Protein AF-A0A7S2W3D8-F1 (afdb_monomer)

pLDDT: mean 83.43, std 18.43, range [35.91, 98.69]

Nearest PDB structures (foldseek):
  2vid-assembly3_B  TM=6.920E-01  e=2.324E-07  Staphylococcus aureus
  4k1s-assembly2_B  TM=7.031E-01  e=2.600E-07  Staphylococcus aureus subsp. aureus NCTC 8325
  3ufa-assembly1_A  TM=6.648E-01  e=1.250E-05  Staphylococcus aureus subsp. aureus NCTC 8325
  2w7s-assembly1_A  TM=6.614E-01  e=1.250E-05  Staphylococcus aureus
  2w7u-assembly1_A  TM=6.424E-01  e=1.564E-05  Staphylococcus aureus

Secondary structure (DSSP, 8-state):
-EE-STTEEEE-GGGS-----TT-----SS------TT-EEEEE-TTS-EEEEEEEEEEE-TTSS-EEEEEEEEEEE--TT---------TT-------PPP--PBPSSPPPTT-EEEEEE------TT-SS----SSSS---EEEEEEEEEE--HHHHHHHHHHHTTSSPPPHHHHHHHHHHHHHGGG--TTT-SSEEE-----TT-TTEEEE-TTS-EEEEEEEE-TTT--EEEEEHHHHHHHHHTS--

Structure (mmCIF, N/CA/C/O backbone):
data_AF-A0A7S2W3D8-F1
#
_entry.id   AF-A0A7S2W3D8-F1
#
loop_
_atom_site.group_PDB
_atom_site.id
_atom_site.type_symbol
_atom_site.label_atom_id
_atom_site.label_alt_id
_atom_site.label_comp_id
_atom_site.label_asym_id
_atom_site.label_entity_id
_atom_site.label_seq_id
_atom_site.pdbx_PDB_ins_code
_atom_site.Cartn_x
_atom_site.Cartn_y
_atom_site.Cartn_z
_atom_site.occupancy
_atom_site.B_iso_or_equiv
_atom_site.auth_seq_id
_atom_site.auth_comp_id
_atom_site.auth_asym_id
_atom_site.auth_atom_id
_atom_site.pdbx_PDB_model_num
ATOM 1 N N . GLY A 1 1 ? -6.853 2.193 5.032 1.00 94.88 1 GLY A N 1
ATOM 2 C CA . GLY A 1 1 ? -6.098 1.564 6.129 1.00 94.88 1 GLY A CA 1
ATOM 3 C C . GLY A 1 1 ? -6.624 0.176 6.447 1.00 94.88 1 GLY A C 1
ATOM 4 O O . GLY A 1 1 ? -7.745 -0.141 6.061 1.00 94.88 1 GLY A O 1
ATOM 5 N N . VAL A 1 2 ? -5.844 -0.634 7.170 1.00 97.62 2 VAL A N 1
ATOM 6 C CA . VAL A 1 2 ? -6.217 -1.977 7.660 1.00 97.62 2 VAL A CA 1
ATOM 7 C C . VAL A 1 2 ? -5.766 -2.179 9.108 1.00 97.62 2 VAL A C 1
ATOM 9 O O . VAL A 1 2 ? -4.619 -1.906 9.442 1.00 97.62 2 VAL A O 1
ATOM 12 N N . HIS A 1 3 ? -6.656 -2.661 9.978 1.00 97.88 3 HIS A N 1
ATOM 13 C CA . HIS A 1 3 ? -6.315 -3.014 11.361 1.00 97.88 3 HIS A CA 1
ATOM 14 C C . HIS A 1 3 ? -5.588 -4.363 11.393 1.00 97.88 3 HIS A C 1
ATOM 16 O O . HIS A 1 3 ? -6.119 -5.352 10.894 1.00 97.88 3 HIS A O 1
ATOM 22 N N . VAL A 1 4 ? -4.396 -4.413 11.991 1.00 97.56 4 VAL A N 1
ATOM 23 C CA . VAL A 1 4 ? -3.531 -5.608 12.053 1.00 97.56 4 VAL A CA 1
ATOM 24 C C . VAL A 1 4 ? -3.319 -6.142 13.474 1.00 97.56 4 VAL A C 1
ATOM 26 O O . VAL A 1 4 ? -2.367 -6.866 13.750 1.00 97.56 4 VAL A O 1
ATOM 29 N N . GLY A 1 5 ? -4.234 -5.797 14.381 1.00 95.19 5 GLY A N 1
ATOM 30 C CA . GLY A 1 5 ? -4.219 -6.234 15.775 1.00 95.19 5 GLY A CA 1
ATOM 31 C C . GLY A 1 5 ? -3.535 -5.231 16.698 1.00 95.19 5 GLY A C 1
ATOM 32 O O . GLY A 1 5 ? -2.895 -4.281 16.252 1.00 95.19 5 GLY A O 1
ATOM 33 N N . ASN A 1 6 ? -3.717 -5.415 18.008 1.00 94.19 6 ASN A N 1
ATOM 34 C CA . ASN A 1 6 ? -3.188 -4.533 19.057 1.00 94.19 6 ASN A CA 1
ATOM 35 C C . ASN A 1 6 ? -3.547 -3.044 18.868 1.00 94.19 6 ASN A C 1
ATOM 37 O O . ASN A 1 6 ? -2.816 -2.167 19.326 1.00 94.19 6 ASN A O 1
ATOM 41 N N . GLY A 1 7 ? -4.649 -2.742 18.173 1.00 95.19 7 GLY A N 1
ATOM 42 C CA . GLY A 1 7 ? -5.040 -1.375 17.829 1.00 95.19 7 GLY A CA 1
ATOM 43 C C . GLY A 1 7 ? -4.167 -0.721 16.752 1.00 95.19 7 GLY A C 1
ATOM 44 O O . GLY A 1 7 ? -4.278 0.480 16.550 1.00 95.19 7 GLY A O 1
ATOM 45 N N . ASN A 1 8 ? -3.298 -1.460 16.062 1.00 97.56 8 ASN A N 1
ATOM 46 C CA . ASN A 1 8 ? -2.414 -0.914 15.032 1.00 97.56 8 ASN A CA 1
ATOM 47 C C . ASN A 1 8 ? -3.103 -0.949 13.665 1.00 97.56 8 ASN A C 1
ATOM 49 O O . ASN A 1 8 ? -3.571 -1.997 13.218 1.00 97.56 8 ASN A O 1
ATOM 53 N N . ILE A 1 9 ? -3.157 0.190 12.984 1.00 98.25 9 ILE A N 1
ATOM 54 C CA . ILE A 1 9 ? -3.781 0.355 11.674 1.00 98.25 9 ILE A CA 1
ATOM 55 C C . ILE A 1 9 ? -2.705 0.762 10.672 1.00 98.25 9 ILE A C 1
ATOM 57 O O . ILE A 1 9 ? -2.122 1.835 10.782 1.00 98.25 9 ILE A O 1
ATOM 61 N N . LEU A 1 10 ? -2.467 -0.082 9.676 1.00 98.31 10 LEU A N 1
ATOM 62 C CA . LEU A 1 10 ? -1.587 0.231 8.557 1.00 98.31 10 LEU A CA 1
ATOM 63 C C . LEU A 1 10 ? -2.291 1.139 7.554 1.00 98.31 10 LEU A C 1
ATOM 65 O O . LEU A 1 10 ? -3.471 0.945 7.249 1.00 98.31 10 LEU A O 1
ATOM 69 N N . THR A 1 11 ? -1.557 2.093 7.000 1.00 97.75 11 THR A N 1
ATOM 70 C CA . THR A 1 11 ? -2.003 2.955 5.904 1.00 97.75 11 THR A CA 1
ATOM 71 C C . THR A 1 11 ? -0.795 3.466 5.113 1.00 97.75 11 THR A C 1
ATOM 73 O O . THR A 1 11 ? 0.346 3.202 5.487 1.00 97.75 11 THR A O 1
ATOM 76 N N . CYS A 1 12 ? -1.030 4.182 4.015 1.00 96.19 12 CYS A N 1
ATOM 77 C CA . CYS A 1 12 ? 0.035 4.920 3.343 1.00 96.19 12 CYS A CA 1
ATOM 78 C C . CYS A 1 12 ? 0.412 6.159 4.148 1.00 96.19 12 CYS A C 1
ATOM 80 O O . CYS A 1 12 ? -0.462 6.804 4.735 1.00 96.19 12 CYS A O 1
ATOM 82 N N . ALA A 1 13 ? 1.696 6.503 4.150 1.00 94.81 13 ALA A N 1
ATOM 83 C CA . ALA A 1 13 ? 2.202 7.660 4.868 1.00 94.81 13 ALA A CA 1
ATOM 84 C C . ALA A 1 13 ? 1.510 8.931 4.356 1.00 94.81 13 ALA A C 1
ATOM 86 O O . ALA A 1 13 ? 0.927 9.660 5.160 1.00 94.81 13 ALA A O 1
ATOM 87 N N . HIS A 1 14 ? 1.412 9.118 3.037 1.00 91.12 14 HIS A N 1
ATOM 88 C CA . HIS A 1 14 ? 0.741 10.268 2.417 1.00 91.12 14 HIS A CA 1
ATOM 89 C C . HIS A 1 14 ? -0.755 10.407 2.761 1.00 91.12 14 HIS A C 1
ATOM 91 O O . HIS A 1 14 ? -1.314 11.490 2.625 1.00 91.12 14 HIS A O 1
ATOM 97 N N . VAL A 1 15 ? -1.421 9.350 3.243 1.00 91.25 15 VAL A N 1
ATOM 98 C CA . VAL A 1 15 ? -2.820 9.421 3.721 1.00 91.25 15 VAL A CA 1
ATOM 99 C C . VAL A 1 15 ? -2.908 10.046 5.114 1.00 91.25 15 VAL A C 1
ATOM 101 O O . VAL A 1 15 ? -3.916 10.650 5.472 1.00 91.25 15 VAL A O 1
ATOM 104 N N . VAL A 1 16 ? -1.841 9.938 5.908 1.00 91.62 16 VAL A N 1
ATOM 105 C CA . VAL A 1 16 ? -1.709 10.637 7.196 1.00 91.62 16 VAL A CA 1
ATOM 106 C C . VAL A 1 16 ? -1.506 12.141 6.978 1.00 91.62 16 VAL A C 1
ATOM 108 O O . VAL A 1 16 ? -1.591 12.927 7.922 1.00 91.62 16 VAL A O 1
ATOM 111 N N . ASP A 1 17 ? -1.256 12.565 5.737 1.00 79.56 17 ASP A N 1
ATOM 112 C CA . ASP A 1 17 ? -1.118 13.974 5.427 1.00 79.56 17 ASP A CA 1
ATOM 113 C C . ASP A 1 17 ? -2.446 14.733 5.552 1.00 79.56 17 ASP A C 1
ATOM 115 O O . ASP A 1 17 ? -3.527 14.250 5.213 1.00 79.56 17 ASP A O 1
ATOM 119 N N . SER A 1 18 ? -2.360 15.956 6.046 1.00 57.25 18 SER A N 1
ATOM 120 C CA . SER A 1 18 ? -3.420 16.954 5.984 1.00 57.25 18 SER A CA 1
ATO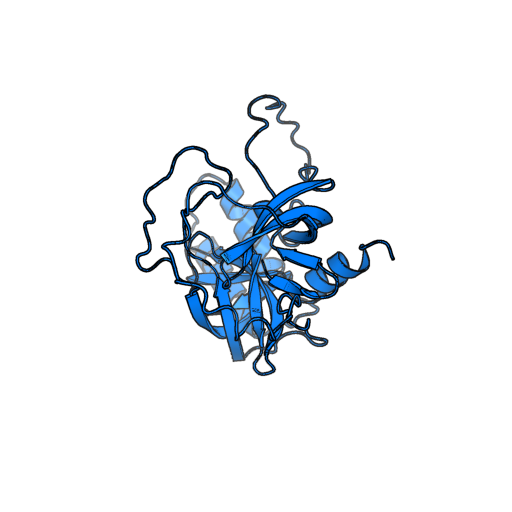M 121 C C . SER A 1 18 ? -2.723 18.192 5.481 1.00 57.25 18 SER A C 1
ATOM 123 O O . SER A 1 18 ? -1.831 18.684 6.162 1.00 57.25 18 SER A O 1
ATOM 125 N N . ARG A 1 19 ? -3.099 18.663 4.295 1.00 52.12 19 ARG A N 1
ATOM 126 C CA . ARG A 1 19 ? -2.616 19.908 3.688 1.00 52.12 19 ARG A CA 1
ATOM 127 C C . ARG A 1 19 ? -3.077 21.115 4.519 1.00 52.12 19 ARG A C 1
ATOM 129 O O . ARG A 1 19 ? -3.961 21.859 4.125 1.00 52.12 19 ARG A O 1
ATOM 136 N N . GLN A 1 20 ? -2.518 21.226 5.712 1.00 44.16 20 GLN A N 1
ATOM 137 C CA . GLN A 1 20 ? -2.466 22.389 6.572 1.00 44.16 20 GLN A CA 1
ATOM 138 C C . GLN A 1 20 ? -1.010 22.475 7.005 1.00 44.16 20 GLN A C 1
ATOM 140 O O . GLN A 1 20 ? -0.634 21.927 8.030 1.00 44.16 20 GLN A O 1
ATOM 145 N N . ASP A 1 21 ? -0.215 23.036 6.101 1.00 43.47 21 ASP A N 1
ATOM 146 C CA . ASP A 1 21 ? 0.746 24.096 6.385 1.00 43.47 21 ASP A CA 1
ATOM 147 C C . ASP A 1 21 ? 0.827 24.933 5.094 1.00 43.47 21 ASP A C 1
ATOM 149 O O . ASP A 1 21 ? 1.885 25.102 4.501 1.00 43.47 21 ASP A O 1
ATOM 153 N N . ASP A 1 22 ? -0.304 25.516 4.661 1.00 46.59 22 ASP A N 1
ATOM 154 C CA . ASP A 1 22 ? -0.314 26.655 3.712 1.00 46.59 22 ASP A CA 1
ATOM 155 C C . ASP A 1 22 ? 0.393 27.906 4.319 1.00 46.59 22 ASP A C 1
ATOM 157 O O . ASP A 1 22 ? 0.209 29.030 3.856 1.00 46.59 22 ASP A O 1
ATOM 161 N N . ALA A 1 23 ? 1.166 27.733 5.399 1.00 44.66 23 ALA A N 1
ATOM 162 C CA . ALA A 1 23 ? 1.871 28.766 6.144 1.00 44.66 23 ALA A CA 1
ATOM 163 C C . ALA A 1 23 ? 3.403 28.625 6.100 1.00 44.66 23 ALA A C 1
ATOM 165 O O . ALA A 1 23 ? 4.066 29.619 6.370 1.00 44.66 23 ALA A O 1
ATOM 166 N N . ASP A 1 24 ? 3.960 27.479 5.686 1.00 42.97 24 ASP A N 1
ATOM 167 C CA . ASP A 1 24 ? 5.416 27.269 5.628 1.00 42.97 24 ASP A CA 1
ATOM 168 C C . ASP A 1 24 ? 5.866 26.853 4.213 1.00 42.97 24 ASP A C 1
ATOM 170 O O . ASP A 1 24 ? 6.621 25.900 4.021 1.00 42.97 24 ASP A O 1
ATOM 174 N N . GLU A 1 25 ? 5.428 27.596 3.186 1.00 45.09 25 GLU A N 1
ATOM 175 C CA . GLU A 1 25 ? 6.008 27.538 1.831 1.00 45.09 25 GLU A CA 1
ATOM 176 C C . GLU A 1 25 ? 7.439 28.129 1.773 1.00 45.09 25 GLU A C 1
ATOM 178 O O . GLU A 1 25 ? 7.803 28.821 0.819 1.00 45.09 25 GLU A O 1
ATOM 183 N N . GLU A 1 26 ? 8.301 27.836 2.748 1.00 46.28 26 GLU A N 1
ATOM 184 C CA . GLU A 1 26 ? 9.744 27.915 2.522 1.00 46.28 26 GLU A CA 1
ATOM 185 C C . GLU A 1 26 ? 10.174 26.613 1.844 1.00 46.28 26 GLU A C 1
ATOM 187 O O . GLU A 1 26 ? 10.522 25.610 2.464 1.00 46.28 26 GLU A O 1
ATOM 192 N N . LYS A 1 27 ? 10.069 26.630 0.510 1.00 45.78 27 LYS A N 1
ATOM 193 C CA . LYS A 1 27 ? 10.619 25.613 -0.387 1.00 45.78 27 LYS A CA 1
ATOM 194 C C . LYS A 1 27 ? 12.142 25.609 -0.274 1.00 45.78 27 LYS A C 1
ATOM 196 O O . LYS A 1 27 ? 12.824 26.183 -1.119 1.00 45.78 27 LYS A O 1
ATOM 201 N N . ASP A 1 28 ? 12.668 24.950 0.748 1.00 43.00 28 ASP A N 1
ATOM 202 C CA . ASP A 1 28 ? 14.038 24.463 0.701 1.00 43.00 28 ASP A CA 1
ATOM 203 C C . ASP A 1 28 ? 14.070 23.251 -0.239 1.00 43.00 28 ASP A C 1
ATOM 205 O O . ASP A 1 28 ? 13.329 22.281 -0.062 1.00 43.00 28 ASP A O 1
ATOM 209 N N . GLU A 1 29 ? 14.909 23.323 -1.275 1.00 46.56 29 GLU A N 1
ATOM 210 C CA . GLU A 1 29 ? 15.146 22.279 -2.284 1.00 46.56 29 GLU A CA 1
ATOM 211 C C . GLU A 1 29 ? 15.923 21.084 -1.689 1.00 46.56 29 GLU A C 1
ATOM 213 O O . GLU A 1 29 ? 16.965 20.663 -2.190 1.00 46.56 29 GLU A O 1
ATOM 218 N N . GLY A 1 30 ? 15.424 20.550 -0.574 1.00 50.47 30 GLY A N 1
ATOM 219 C CA . GLY A 1 30 ? 15.941 19.390 0.134 1.00 50.47 30 GLY A CA 1
ATOM 220 C C . GLY A 1 30 ? 14.936 18.241 0.167 1.00 50.47 30 GLY A C 1
ATOM 221 O O . GLY A 1 30 ? 13.743 18.401 -0.078 1.00 50.47 30 GLY A O 1
ATOM 222 N N . GLU A 1 31 ? 15.448 17.058 0.487 1.00 55.31 31 GLU A N 1
ATOM 223 C CA . GLU A 1 31 ? 14.750 15.780 0.641 1.00 55.31 31 GLU A CA 1
ATOM 224 C C . GLU A 1 31 ? 13.773 15.810 1.847 1.00 55.31 31 GLU A C 1
ATOM 226 O O . GLU A 1 31 ? 13.977 15.140 2.857 1.00 55.31 31 GLU A O 1
ATOM 231 N N . PHE A 1 32 ? 12.739 16.660 1.800 1.00 58.34 32 PHE A N 1
ATOM 232 C CA . PHE A 1 32 ? 11.822 16.893 2.917 1.00 58.34 32 PHE A CA 1
ATOM 233 C C . PHE A 1 32 ? 10.773 15.781 3.015 1.00 58.34 32 PHE A C 1
ATOM 235 O O . PHE A 1 32 ? 9.912 15.627 2.149 1.00 58.34 32 PHE A O 1
ATOM 242 N N . VAL A 1 33 ? 10.821 15.023 4.108 1.00 60.78 33 VAL A N 1
ATOM 243 C CA . VAL A 1 33 ? 9.773 14.074 4.492 1.00 60.78 33 VAL A CA 1
ATOM 244 C C . VAL A 1 33 ? 8.915 14.732 5.573 1.00 60.78 33 VAL A C 1
ATOM 246 O O . VAL A 1 33 ? 9.428 15.129 6.621 1.00 60.78 33 VAL A O 1
ATOM 249 N N . ALA A 1 34 ? 7.608 14.865 5.326 1.00 66.25 34 ALA A N 1
ATOM 250 C CA . ALA A 1 34 ? 6.694 15.531 6.251 1.00 66.25 34 ALA A CA 1
ATOM 251 C C . ALA A 1 34 ? 6.696 14.853 7.633 1.00 66.25 34 ALA A C 1
ATOM 253 O O . ALA A 1 34 ? 6.651 13.627 7.755 1.00 66.25 34 ALA A O 1
ATOM 254 N N . LYS A 1 35 ? 6.687 15.644 8.714 1.00 81.50 35 LYS A N 1
ATOM 255 C CA . LYS A 1 35 ? 6.633 15.101 10.078 1.00 81.50 35 LYS A CA 1
ATOM 256 C C . LYS A 1 35 ? 5.255 14.491 10.357 1.00 81.50 35 LYS A C 1
ATOM 258 O O . LYS A 1 35 ? 4.310 15.201 10.699 1.00 81.50 35 LYS A O 1
ATOM 263 N N . ARG A 1 36 ? 5.145 13.165 10.228 1.00 88.88 36 ARG A N 1
ATOM 264 C CA . ARG A 1 36 ? 3.886 12.417 10.418 1.00 88.88 36 ARG A CA 1
ATOM 265 C C . ARG A 1 36 ? 3.661 11.898 11.838 1.00 88.88 36 ARG A C 1
ATOM 267 O O . ARG A 1 36 ? 2.513 11.774 12.252 1.00 88.88 36 ARG A O 1
ATOM 274 N N . LEU A 1 37 ? 4.723 11.618 12.597 1.00 92.12 37 LEU A N 1
ATOM 275 C CA . LEU A 1 37 ? 4.610 11.086 13.961 1.00 92.12 37 LEU A CA 1
ATOM 276 C C . LEU A 1 37 ? 3.813 12.029 14.872 1.00 92.12 37 LEU A C 1
ATOM 278 O O . LEU A 1 37 ? 4.047 13.237 14.894 1.00 92.12 37 LEU A O 1
ATOM 282 N N . GLY A 1 38 ? 2.877 11.462 15.633 1.00 92.44 38 GLY A N 1
ATOM 283 C CA . GLY A 1 38 ? 1.978 12.199 16.520 1.00 92.44 38 GLY A CA 1
ATOM 284 C C . GLY A 1 38 ? 0.745 12.794 15.835 1.00 92.44 38 GLY A C 1
ATOM 285 O O . GLY A 1 38 ? -0.169 13.225 16.535 1.00 92.44 38 GLY A O 1
ATOM 286 N N . ARG A 1 39 ? 0.663 12.789 14.496 1.00 91.69 39 ARG A N 1
ATOM 287 C CA . ARG A 1 39 ? -0.533 13.269 13.787 1.00 91.69 39 ARG A CA 1
ATOM 288 C C . ARG A 1 39 ? -1.733 12.391 14.091 1.00 91.69 39 ARG A C 1
ATOM 290 O O . ARG A 1 39 ? -1.603 11.169 14.172 1.00 91.69 39 ARG A O 1
ATOM 297 N N . GLN A 1 40 ? -2.900 13.012 14.210 1.00 93.00 40 GLN A N 1
ATOM 298 C CA . GLN A 1 40 ? -4.138 12.312 14.510 1.00 93.00 40 GLN A CA 1
ATOM 299 C C . GLN A 1 40 ? -5.055 12.236 13.295 1.00 93.00 40 GLN A C 1
ATOM 301 O O . GLN A 1 40 ? -5.113 13.178 12.511 1.00 93.00 40 GLN A O 1
ATOM 306 N N . LYS A 1 41 ? -5.760 11.112 13.151 1.00 91.88 41 LYS A N 1
ATOM 307 C CA . LYS A 1 41 ? -6.783 10.894 12.121 1.00 91.88 41 LYS A CA 1
ATOM 308 C C . LYS A 1 41 ? -7.986 10.157 12.686 1.00 91.88 41 LYS A C 1
ATOM 310 O O . LYS A 1 41 ? -7.833 9.288 13.552 1.00 91.88 41 LYS A O 1
ATOM 315 N N . VAL A 1 42 ? -9.168 10.442 12.147 1.00 92.25 42 VAL A N 1
ATOM 316 C CA . VAL A 1 42 ? -10.385 9.669 12.441 1.00 92.25 42 VAL A CA 1
ATOM 317 C C . VAL A 1 42 ? -10.441 8.419 11.563 1.00 92.25 42 VAL A C 1
ATOM 319 O O . VAL A 1 42 ? -10.386 8.501 10.338 1.00 92.25 42 VAL A O 1
ATOM 322 N N . VAL A 1 43 ? -10.605 7.247 12.181 1.00 92.00 43 VAL A N 1
ATOM 323 C CA . VAL A 1 43 ? -10.785 5.970 11.473 1.00 92.00 43 VAL A CA 1
ATOM 324 C C . VAL A 1 43 ? -12.178 5.418 11.731 1.00 92.00 43 VAL A C 1
ATOM 326 O O . VAL A 1 43 ? -12.578 5.238 12.878 1.00 92.00 43 VAL A O 1
ATOM 329 N N . MET A 1 44 ? -12.900 5.107 10.653 1.00 91.06 44 MET A N 1
ATOM 330 C CA . MET A 1 44 ? -14.217 4.470 10.685 1.00 91.06 44 MET A CA 1
ATOM 331 C C . MET A 1 44 ? -14.125 3.012 10.236 1.00 91.06 44 MET A C 1
ATOM 333 O O . MET A 1 44 ? -13.589 2.713 9.169 1.00 91.06 44 MET A O 1
ATOM 337 N N . PHE A 1 45 ? -14.690 2.106 11.030 1.00 89.62 45 PHE A N 1
ATOM 338 C CA . PHE A 1 45 ? -14.800 0.688 10.694 1.00 89.62 45 PHE A CA 1
ATOM 339 C C . PHE A 1 45 ? -16.097 0.382 9.932 1.00 89.62 45 PHE A C 1
ATOM 341 O O . PHE A 1 45 ? -17.065 1.136 10.043 1.00 89.62 45 PHE A O 1
ATOM 348 N N . PRO A 1 46 ? -16.179 -0.760 9.216 1.00 85.94 46 PRO A N 1
ATOM 349 C CA . PRO A 1 46 ? -17.414 -1.195 8.556 1.00 85.94 46 PRO A CA 1
ATOM 350 C C . PRO A 1 46 ? -18.631 -1.305 9.489 1.00 85.94 46 PRO A C 1
ATOM 352 O O . PRO A 1 46 ? -19.759 -1.145 9.041 1.00 85.94 46 PRO A O 1
ATOM 355 N N . SER A 1 47 ? -18.413 -1.524 10.790 1.00 86.06 47 SER A N 1
ATOM 356 C CA . SER A 1 47 ? -19.464 -1.520 11.818 1.00 86.06 47 SER A CA 1
ATOM 357 C C . SER A 1 47 ? -20.038 -0.130 12.125 1.00 86.06 47 SER A C 1
ATOM 359 O O . SER A 1 47 ? -20.973 -0.014 12.910 1.00 86.06 47 SER A O 1
ATOM 361 N N . GLY A 1 48 ? -19.461 0.935 11.567 1.00 84.50 48 GLY A N 1
ATOM 362 C CA . GLY A 1 48 ? -19.795 2.323 11.879 1.00 84.50 48 GLY A CA 1
ATOM 363 C C . GLY A 1 48 ? -19.111 2.869 13.134 1.00 84.50 48 GLY A C 1
ATOM 364 O O . GLY A 1 48 ? -19.234 4.062 13.398 1.00 84.50 48 GLY A O 1
ATOM 365 N N . ARG A 1 49 ? -18.373 2.035 13.881 1.00 88.81 49 ARG A N 1
ATOM 366 C CA . ARG A 1 49 ? -17.549 2.474 15.018 1.00 88.81 49 ARG A CA 1
ATOM 367 C C . ARG A 1 49 ? -16.407 3.359 14.532 1.00 88.81 49 ARG A C 1
ATOM 369 O O . ARG A 1 49 ? -15.782 3.060 13.509 1.00 88.81 49 ARG A O 1
ATOM 376 N N . THR A 1 50 ? -16.128 4.421 15.273 1.00 92.19 50 THR A N 1
ATOM 377 C CA . THR A 1 50 ? -15.151 5.449 14.903 1.00 92.19 50 THR A CA 1
ATOM 378 C C . THR A 1 50 ? -14.166 5.696 16.022 1.00 92.19 50 THR A C 1
ATOM 380 O O . THR A 1 50 ? -14.559 5.788 17.175 1.00 92.19 50 THR A O 1
ATOM 383 N N . PHE A 1 51 ? -12.891 5.834 15.684 1.00 94.00 51 PHE A N 1
ATOM 384 C CA . PHE A 1 51 ? -11.819 6.011 16.656 1.00 94.00 51 PHE A CA 1
ATOM 385 C C . PHE A 1 51 ? -10.944 7.188 16.264 1.00 94.00 51 PHE A C 1
ATOM 387 O O . PHE A 1 51 ? -10.637 7.368 15.081 1.00 94.00 51 PHE A O 1
ATOM 394 N N . LEU A 1 52 ? -10.505 7.951 17.261 1.00 94.50 52 LEU A N 1
ATOM 395 C CA . LEU A 1 52 ? -9.370 8.843 17.094 1.00 94.50 52 LEU A CA 1
ATOM 396 C C . LEU A 1 52 ? -8.098 7.994 17.102 1.00 94.50 52 LEU A C 1
ATOM 398 O O . LEU A 1 52 ? -7.912 7.138 17.968 1.00 94.50 52 LEU A O 1
ATOM 402 N N . THR A 1 53 ? -7.230 8.196 16.119 1.00 96.00 53 THR A N 1
ATOM 403 C CA . THR A 1 53 ? -5.996 7.420 15.966 1.00 96.00 53 THR A CA 1
ATOM 404 C C . THR A 1 53 ? -4.795 8.340 15.859 1.00 96.00 53 THR A C 1
ATOM 406 O O . THR A 1 53 ? -4.939 9.439 15.340 1.00 96.00 53 THR A O 1
ATOM 409 N N . THR A 1 54 ? -3.624 7.898 16.316 1.00 96.38 54 THR A N 1
ATOM 410 C CA . THR A 1 54 ? -2.380 8.688 16.301 1.00 96.38 54 THR A CA 1
ATOM 411 C C . THR A 1 54 ? -1.296 7.958 15.518 1.00 96.38 54 THR A C 1
ATOM 413 O O . THR A 1 54 ? -1.091 6.768 15.728 1.00 96.38 54 THR A O 1
ATOM 416 N N . CYS A 1 55 ? -0.568 8.640 14.639 1.00 97.00 55 CYS A N 1
ATOM 417 C CA . CYS A 1 55 ? 0.556 8.062 13.909 1.00 97.00 55 CYS A CA 1
ATOM 418 C C . CYS A 1 55 ? 1.729 7.776 14.856 1.00 97.00 55 CYS A C 1
ATOM 420 O O . CYS A 1 55 ? 2.239 8.692 15.503 1.00 97.00 55 CYS A O 1
ATOM 422 N N . ILE A 1 56 ? 2.150 6.513 14.939 1.00 96.94 56 ILE A N 1
ATOM 423 C CA . ILE A 1 56 ? 3.185 6.043 15.877 1.00 96.94 56 ILE A CA 1
ATOM 424 C C . ILE A 1 56 ? 4.433 5.472 15.197 1.00 96.94 56 ILE A C 1
ATOM 426 O O . ILE A 1 56 ? 5.453 5.320 15.859 1.00 96.94 56 ILE A O 1
ATOM 430 N N . ALA A 1 57 ? 4.364 5.158 13.903 1.00 96.69 57 ALA A N 1
ATOM 431 C CA . ALA A 1 57 ? 5.500 4.696 13.109 1.00 96.69 57 ALA A CA 1
ATOM 432 C C . ALA A 1 57 ? 5.302 5.093 11.645 1.00 96.69 57 ALA A C 1
ATOM 434 O O . ALA A 1 57 ? 4.162 5.177 11.174 1.00 96.69 57 ALA A O 1
ATOM 435 N N . VAL A 1 58 ? 6.403 5.355 10.942 1.00 95.31 58 VAL A N 1
ATOM 436 C CA . VAL A 1 58 ? 6.413 5.815 9.550 1.00 95.31 58 VAL A CA 1
ATOM 437 C C . VAL A 1 58 ? 7.644 5.245 8.870 1.00 95.31 58 VAL A C 1
ATOM 439 O O . VAL A 1 58 ? 8.749 5.396 9.371 1.00 95.31 58 VAL A O 1
ATOM 442 N N . GLU A 1 59 ? 7.443 4.632 7.715 1.00 95.00 59 GLU A N 1
ATOM 443 C CA . GLU A 1 59 ? 8.500 4.208 6.812 1.00 95.00 59 GLU A CA 1
ATOM 444 C C . GLU A 1 59 ? 8.282 4.915 5.474 1.00 95.00 59 GLU A C 1
ATOM 446 O O . GLU A 1 59 ? 7.474 4.486 4.645 1.00 95.00 59 GLU A O 1
ATOM 451 N N . GLU A 1 60 ? 8.961 6.044 5.293 1.00 92.50 60 GLU A N 1
ATOM 452 C CA . GLU A 1 60 ? 8.788 6.930 4.145 1.00 92.50 60 GLU A CA 1
ATOM 453 C C . GLU A 1 60 ? 10.134 7.438 3.636 1.00 92.50 60 GLU A C 1
ATOM 455 O O . GLU A 1 60 ? 11.052 7.692 4.415 1.00 92.50 60 GLU A O 1
ATOM 460 N N . ASN A 1 61 ? 10.252 7.600 2.320 1.00 89.31 61 ASN A N 1
ATOM 461 C CA . ASN A 1 61 ? 11.396 8.256 1.706 1.00 89.31 61 ASN A CA 1
ATOM 462 C C . ASN A 1 61 ? 10.969 9.206 0.582 1.00 89.31 61 ASN A C 1
ATOM 464 O O . ASN A 1 61 ? 9.890 9.074 0.008 1.00 89.31 61 ASN A O 1
ATOM 468 N N . ALA A 1 62 ? 11.843 10.148 0.228 1.00 80.81 62 ALA A N 1
ATOM 469 C CA . ALA A 1 62 ? 11.527 11.163 -0.777 1.00 80.81 62 ALA A CA 1
ATOM 470 C C . ALA A 1 62 ? 11.306 10.601 -2.189 1.00 80.81 62 ALA A C 1
ATOM 472 O O . ALA A 1 62 ? 10.616 11.214 -2.999 1.00 80.81 62 ALA A O 1
ATOM 473 N N . SER A 1 63 ? 11.847 9.418 -2.498 1.00 80.38 63 SER A N 1
ATOM 474 C CA . SER A 1 63 ? 11.595 8.755 -3.781 1.00 80.38 63 SER A CA 1
ATOM 475 C C . SER A 1 63 ? 10.199 8.127 -3.881 1.00 80.38 63 SER A C 1
ATOM 477 O O . SER A 1 63 ? 9.837 7.631 -4.951 1.00 80.38 63 SER A O 1
ATOM 479 N N . GLY A 1 64 ? 9.429 8.106 -2.784 1.00 82.12 64 GLY A N 1
ATOM 480 C CA . GLY A 1 64 ? 8.099 7.499 -2.698 1.00 82.12 64 GLY A CA 1
ATOM 481 C C . GLY A 1 64 ? 8.104 5.972 -2.808 1.00 82.12 64 GLY A C 1
ATOM 482 O O . GLY A 1 64 ? 7.045 5.344 -2.872 1.00 82.12 64 GLY A O 1
ATOM 483 N N . THR A 1 65 ? 9.284 5.341 -2.839 1.00 88.25 65 THR A N 1
ATOM 484 C CA . THR A 1 65 ? 9.397 3.874 -2.876 1.00 88.25 65 THR A CA 1
ATOM 485 C C . THR A 1 65 ? 9.050 3.249 -1.532 1.00 88.25 65 THR A C 1
ATOM 487 O O . THR A 1 65 ? 8.793 2.051 -1.475 1.00 88.25 65 THR A O 1
ATOM 490 N N . ARG A 1 66 ? 9.087 4.053 -0.465 1.00 93.88 66 ARG A N 1
ATOM 491 C CA . ARG A 1 66 ? 8.591 3.734 0.867 1.00 93.88 66 AR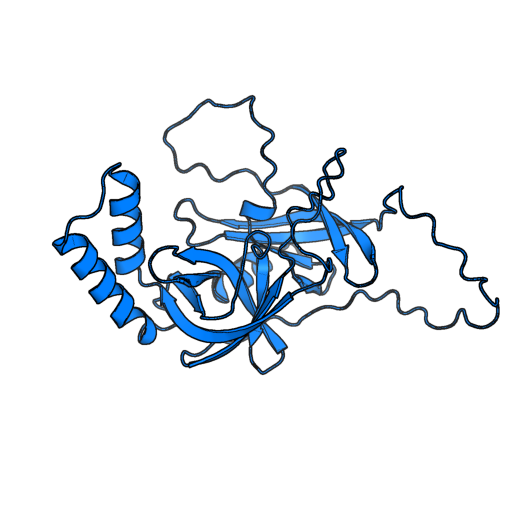G A CA 1
ATOM 492 C C . ARG A 1 66 ? 7.566 4.796 1.250 1.00 93.88 66 ARG A C 1
ATOM 494 O O . ARG A 1 66 ? 7.851 5.984 1.143 1.00 93.88 66 ARG A O 1
ATOM 501 N N . ASP A 1 67 ? 6.371 4.359 1.621 1.00 95.50 67 ASP A N 1
ATOM 502 C CA . ASP A 1 67 ? 5.222 5.217 1.943 1.00 95.50 67 ASP A CA 1
ATOM 503 C C . ASP A 1 67 ? 4.234 4.433 2.825 1.00 95.50 67 ASP A C 1
ATOM 505 O O . ASP A 1 67 ? 3.096 4.146 2.451 1.00 95.50 67 ASP A O 1
ATOM 509 N N . VAL A 1 68 ? 4.696 4.005 4.001 1.00 97.56 68 VAL A N 1
ATOM 510 C CA . VAL A 1 68 ? 3.899 3.252 4.981 1.00 97.56 68 VAL A CA 1
ATOM 511 C C . VAL A 1 68 ? 3.839 4.018 6.297 1.00 97.56 68 VAL A C 1
ATOM 513 O O . VAL A 1 68 ? 4.824 4.599 6.736 1.00 97.56 68 VAL A O 1
ATOM 516 N N . ALA A 1 69 ? 2.685 3.998 6.955 1.00 97.56 69 ALA A N 1
ATOM 517 C CA . ALA A 1 69 ? 2.532 4.493 8.314 1.00 97.56 69 ALA A CA 1
ATOM 518 C C . ALA A 1 69 ? 1.664 3.555 9.157 1.00 97.56 69 ALA A C 1
ATOM 520 O O . ALA A 1 69 ? 0.778 2.857 8.649 1.00 97.56 69 ALA A O 1
ATOM 521 N N . VAL A 1 70 ? 1.896 3.587 10.468 1.00 98.19 70 VAL A N 1
ATOM 522 C CA . VAL A 1 70 ? 1.081 2.906 11.473 1.00 98.19 70 VAL A CA 1
ATOM 523 C C . VAL A 1 70 ? 0.359 3.943 12.319 1.00 98.19 70 VAL A C 1
ATOM 525 O O . VAL A 1 70 ? 0.981 4.788 12.965 1.00 98.19 70 VAL A O 1
ATOM 528 N N . MET A 1 71 ? -0.964 3.831 12.367 1.00 97.75 71 MET A N 1
ATOM 529 C CA . MET A 1 71 ? -1.831 4.582 13.266 1.00 97.75 71 MET A CA 1
ATOM 530 C C . MET A 1 71 ? -2.212 3.703 14.459 1.00 97.75 71 MET A C 1
ATOM 532 O O . MET A 1 71 ? -2.674 2.577 14.286 1.00 97.75 71 MET A O 1
ATOM 536 N N . LYS A 1 72 ? -2.053 4.211 15.676 1.00 97.50 72 LYS A N 1
ATOM 537 C CA . LYS A 1 72 ? -2.523 3.580 16.906 1.00 97.50 72 LYS A CA 1
ATOM 538 C C . LYS A 1 72 ? -3.948 4.017 17.195 1.00 97.50 72 LYS A C 1
ATOM 540 O O . LYS A 1 72 ? -4.221 5.210 17.285 1.00 97.50 72 LYS A O 1
ATOM 545 N N . MET A 1 73 ? -4.838 3.053 17.365 1.00 96.00 73 MET A N 1
ATOM 546 C CA . MET A 1 73 ? -6.206 3.261 17.818 1.00 96.00 73 MET A CA 1
ATOM 547 C C . MET A 1 73 ? -6.205 3.787 19.253 1.00 96.00 73 MET A C 1
ATOM 549 O O . MET A 1 73 ? -5.628 3.156 20.140 1.00 96.00 73 MET A O 1
ATOM 553 N N . GLY A 1 74 ? -6.821 4.950 19.448 1.00 94.94 74 GLY A N 1
ATOM 554 C CA . GLY A 1 74 ? -7.069 5.561 20.746 1.00 94.94 74 GLY A CA 1
ATOM 555 C C . GLY A 1 74 ? -8.536 5.420 21.141 1.00 94.94 74 GLY A C 1
ATOM 556 O O . GLY A 1 74 ? -9.125 4.345 21.027 1.00 94.94 74 GLY A O 1
ATOM 557 N N . GLU A 1 75 ? -9.118 6.517 21.613 1.00 91.88 75 GLU A N 1
ATOM 558 C CA . GLU A 1 75 ? -10.492 6.554 22.109 1.00 91.88 75 GLU A CA 1
ATOM 559 C C . GLU A 1 75 ? -11.524 6.367 20.987 1.00 91.88 75 GLU A C 1
ATOM 561 O O . GLU A 1 75 ? -11.381 6.888 19.875 1.00 91.88 75 GLU A O 1
ATOM 566 N N . GLU A 1 76 ? -12.588 5.622 21.298 1.00 93.56 76 GLU A N 1
ATOM 567 C CA . GLU A 1 76 ? -13.777 5.551 20.451 1.00 93.56 76 GLU A CA 1
ATOM 568 C C . GLU A 1 76 ? -14.540 6.874 20.560 1.00 93.56 76 GLU A C 1
ATOM 570 O O . GLU A 1 76 ? -14.846 7.342 21.656 1.00 93.56 76 GLU A O 1
ATOM 575 N N . ILE A 1 77 ? -14.846 7.480 19.418 1.00 90.56 77 ILE A N 1
ATOM 576 C CA . ILE A 1 77 ? -15.542 8.763 19.326 1.00 90.56 77 ILE A CA 1
ATOM 577 C C . ILE A 1 77 ? -16.902 8.568 18.665 1.00 90.56 77 ILE A C 1
ATOM 579 O O . ILE A 1 77 ? -17.073 7.694 17.817 1.00 90.56 77 ILE A O 1
ATOM 583 N N . VAL A 1 78 ? -17.873 9.409 19.015 1.00 85.50 78 VAL A N 1
ATOM 584 C CA . VAL A 1 78 ? -19.195 9.434 18.377 1.00 85.50 78 VAL A CA 1
ATOM 585 C C . VAL A 1 78 ? -19.250 10.624 17.427 1.00 85.50 78 VAL A C 1
ATOM 587 O O . VAL A 1 78 ? -19.228 11.770 17.869 1.00 85.50 78 VAL A O 1
ATOM 590 N N . LEU A 1 79 ? -19.350 10.368 16.121 1.00 77.25 79 LEU A N 1
ATOM 591 C CA . LEU A 1 79 ? -19.562 11.435 15.140 1.00 77.25 79 LEU A CA 1
ATOM 592 C C . LEU A 1 79 ? -21.009 11.951 15.251 1.00 77.25 79 LEU A C 1
ATOM 594 O O . LEU A 1 79 ? -21.967 11.246 14.915 1.00 77.25 79 LEU A O 1
ATOM 598 N N . SER A 1 80 ? -21.183 13.172 15.761 1.00 58.59 80 SER A N 1
ATOM 599 C CA . SER A 1 80 ? -22.486 13.826 15.908 1.00 58.59 80 SER A CA 1
ATOM 600 C C . SER A 1 80 ? -23.100 14.106 14.528 1.00 58.59 80 SER A C 1
ATOM 602 O O . SER A 1 80 ? -22.547 14.834 13.715 1.00 58.59 80 SER A O 1
ATOM 604 N N . GLY A 1 81 ? -24.249 13.489 14.233 1.00 55.25 81 GLY A N 1
ATOM 605 C CA . GLY A 1 81 ? -24.948 13.662 12.947 1.00 55.25 81 GLY A CA 1
ATOM 606 C C . GLY A 1 81 ? -25.773 12.452 12.511 1.00 55.25 81 GLY A C 1
ATOM 607 O O . GLY A 1 81 ? -26.792 12.600 11.839 1.00 55.25 81 GLY A O 1
ATOM 608 N N . LYS A 1 82 ? -25.429 11.249 12.983 1.00 45.91 82 LYS A N 1
ATOM 609 C CA . LYS A 1 82 ? -26.327 10.091 12.914 1.00 45.91 82 LYS A CA 1
ATOM 610 C C . LYS A 1 82 ? -27.131 10.020 14.208 1.00 45.91 82 LYS A C 1
ATOM 612 O O . LYS A 1 82 ? -26.689 9.420 15.183 1.00 45.91 82 LYS A O 1
ATOM 617 N N . LYS A 1 83 ? -28.343 10.595 14.226 1.00 38.41 83 LYS A N 1
ATOM 618 C CA . LYS A 1 83 ? -29.377 10.067 15.131 1.00 38.41 83 LYS A CA 1
ATOM 619 C C . LYS A 1 83 ? -29.451 8.575 14.815 1.00 38.41 83 LYS A C 1
ATOM 621 O O . LYS A 1 83 ? -29.779 8.233 13.678 1.00 38.41 83 LYS A O 1
ATOM 626 N N . ARG A 1 84 ? -29.117 7.699 15.771 1.00 43.16 84 ARG A N 1
ATOM 627 C CA . ARG A 1 84 ? -29.572 6.307 15.705 1.00 43.16 84 ARG A CA 1
ATOM 628 C C . ARG A 1 84 ? -31.074 6.415 15.452 1.00 43.16 84 ARG A C 1
ATOM 630 O O . ARG A 1 84 ? -31.790 6.952 16.296 1.00 43.16 84 ARG A O 1
ATOM 637 N N . LYS A 1 85 ? -31.544 6.058 14.250 1.00 40.47 85 LYS A N 1
ATOM 638 C CA . LYS A 1 85 ? -32.974 5.802 14.081 1.00 40.47 85 LYS A CA 1
ATOM 639 C C . LYS A 1 85 ? -33.279 4.765 15.149 1.00 40.47 85 LYS A C 1
ATOM 641 O O . LYS A 1 85 ? -32.554 3.781 15.215 1.00 40.47 85 LYS A O 1
ATOM 646 N N . HIS A 1 86 ? -34.240 5.082 16.009 1.00 40.66 86 HIS A N 1
ATOM 647 C CA . HIS A 1 86 ? -34.799 4.178 16.999 1.00 40.66 86 HIS A CA 1
ATOM 648 C C . HIS A 1 86 ? -34.892 2.766 16.408 1.00 40.66 86 HIS A C 1
ATOM 650 O O . HIS A 1 86 ? -35.780 2.493 15.604 1.00 40.66 86 HIS A O 1
ATOM 656 N N . GLU A 1 87 ? -33.950 1.907 16.775 1.00 42.22 87 GLU A N 1
ATOM 657 C CA . GLU A 1 87 ? -34.275 0.521 17.036 1.00 42.22 87 GLU A CA 1
ATOM 658 C C . GLU A 1 87 ? -34.793 0.551 18.470 1.00 42.22 87 GLU A C 1
ATOM 660 O O . GLU A 1 87 ? -34.129 1.042 19.386 1.00 42.22 87 GLU A O 1
ATOM 665 N N . GLU A 1 88 ? -36.063 0.196 18.621 1.00 41.16 88 GLU A N 1
ATOM 666 C CA . GLU A 1 88 ? -36.628 -0.173 19.906 1.00 41.16 88 GLU A CA 1
ATOM 667 C C . GLU A 1 88 ? -35.781 -1.336 20.430 1.00 41.16 88 GLU A C 1
ATOM 669 O O . GLU A 1 88 ? -35.920 -2.471 19.980 1.00 41.16 88 GLU A O 1
ATOM 674 N N . ASP A 1 89 ? -34.839 -1.020 21.318 1.00 41.06 89 ASP A N 1
ATOM 675 C CA . ASP A 1 89 ? -34.067 -2.016 22.045 1.00 41.06 89 ASP A CA 1
ATOM 676 C C . ASP A 1 89 ? -35.032 -2.791 22.945 1.00 41.06 89 ASP A C 1
ATOM 678 O O . ASP A 1 89 ? -35.453 -2.332 24.010 1.00 41.06 89 ASP A O 1
ATOM 682 N N . ASP A 1 90 ? -35.377 -3.985 22.478 1.00 43.22 90 ASP A N 1
ATOM 683 C CA . ASP A 1 90 ? -35.809 -5.102 23.298 1.00 43.22 90 ASP A CA 1
ATOM 684 C C . ASP A 1 90 ? -34.698 -5.377 24.340 1.00 43.22 90 ASP A C 1
ATOM 686 O O . ASP A 1 90 ? -33.586 -5.779 23.970 1.00 43.22 90 ASP A O 1
ATOM 690 N N . PRO A 1 91 ? -34.931 -5.139 25.646 1.00 42.16 91 PRO A N 1
ATOM 691 C CA . PRO A 1 91 ? -33.893 -5.190 26.682 1.00 42.16 91 PRO A CA 1
ATOM 692 C C . PRO A 1 91 ? -33.350 -6.607 26.955 1.00 42.16 91 PRO A C 1
ATOM 694 O O . PRO A 1 91 ? -32.556 -6.795 27.876 1.00 42.16 91 PRO A O 1
ATOM 697 N N . ALA A 1 92 ? -33.761 -7.612 26.178 1.00 42.53 92 ALA A N 1
ATOM 698 C CA . ALA A 1 92 ? -33.413 -9.013 26.376 1.00 42.53 92 ALA A CA 1
ATOM 699 C C . ALA A 1 92 ? -32.241 -9.529 25.516 1.00 42.53 92 ALA A C 1
ATOM 701 O O . ALA A 1 92 ? -31.810 -10.662 25.733 1.00 42.53 92 ALA A O 1
ATOM 702 N N . ASN A 1 93 ? -31.688 -8.747 24.575 1.00 40.50 93 ASN A N 1
ATOM 703 C CA . ASN A 1 93 ? -30.634 -9.239 23.665 1.00 40.50 93 ASN A CA 1
ATOM 704 C C . ASN A 1 93 ? -29.262 -8.553 23.822 1.00 40.50 93 ASN A C 1
ATOM 706 O O . ASN A 1 93 ? -28.438 -8.532 22.907 1.00 40.50 93 ASN A O 1
ATOM 710 N N . CYS A 1 94 ? -28.973 -8.013 25.007 1.00 37.41 94 CYS A N 1
ATOM 711 C CA . CYS A 1 94 ? -27.669 -7.453 25.362 1.00 37.41 94 CYS A CA 1
ATOM 712 C C . CYS A 1 94 ? -26.677 -8.545 25.813 1.00 37.41 94 CYS A C 1
ATOM 714 O O . CYS A 1 94 ? -26.189 -8.519 26.936 1.00 37.41 94 CYS A O 1
ATOM 716 N N . ASN A 1 95 ? -26.384 -9.535 24.965 1.00 35.91 95 ASN A N 1
ATOM 717 C CA . ASN A 1 95 ? -25.381 -10.569 25.268 1.00 35.91 95 ASN A CA 1
ATOM 718 C C . ASN A 1 95 ? -24.555 -10.991 24.039 1.00 35.91 95 ASN A C 1
ATOM 720 O O . ASN A 1 95 ? -24.292 -12.167 23.802 1.00 35.91 95 ASN A O 1
ATOM 724 N N . SER A 1 96 ? -24.073 -10.012 23.272 1.00 41.78 96 SER A N 1
ATOM 725 C CA . SER A 1 96 ? -22.903 -10.213 22.409 1.00 41.78 96 SER A CA 1
ATOM 726 C C . SER A 1 96 ? -21.930 -9.052 22.588 1.00 41.78 96 SER A C 1
ATOM 728 O O . SER A 1 96 ? -21.811 -8.147 21.767 1.00 41.78 96 SER A O 1
ATOM 730 N N . THR A 1 97 ? -21.242 -9.063 23.727 1.00 43.84 97 THR A N 1
ATOM 731 C CA . THR A 1 97 ? -20.159 -8.149 24.114 1.00 43.84 97 THR A CA 1
ATOM 732 C C . THR A 1 97 ? -18.884 -8.403 23.308 1.00 43.84 97 THR A C 1
ATOM 734 O O . THR A 1 97 ? -17.800 -8.548 23.876 1.00 43.84 97 THR A O 1
ATOM 737 N N . ASN A 1 98 ? -18.971 -8.481 21.981 1.00 49.22 98 ASN A N 1
ATOM 738 C CA . ASN A 1 98 ? -17.770 -8.559 21.163 1.00 49.22 98 ASN A CA 1
ATOM 739 C C . ASN A 1 98 ? -17.239 -7.138 20.917 1.00 49.22 98 ASN A C 1
ATOM 741 O O . ASN A 1 98 ? -17.350 -6.578 19.831 1.00 49.22 98 ASN A O 1
ATOM 745 N N . ASN A 1 99 ? -16.636 -6.552 21.961 1.00 66.00 99 ASN A N 1
ATOM 746 C CA . ASN A 1 99 ? -15.901 -5.279 21.888 1.00 66.00 99 ASN A CA 1
ATOM 747 C C . ASN A 1 99 ? -14.716 -5.332 20.905 1.00 66.00 99 ASN A C 1
ATOM 749 O O . ASN A 1 99 ? -14.112 -4.302 20.596 1.00 66.00 99 ASN A O 1
ATOM 753 N N . HIS A 1 100 ? -14.392 -6.522 20.402 1.00 80.88 100 HIS A N 1
ATOM 754 C CA . HIS A 1 100 ? -13.282 -6.785 19.513 1.00 80.88 100 HIS A CA 1
ATOM 755 C C . HIS A 1 100 ? -13.509 -6.195 18.114 1.00 80.88 100 HIS A C 1
ATOM 757 O O . HIS A 1 100 ? -14.388 -6.613 17.359 1.00 80.88 100 HIS A O 1
ATOM 763 N N . VAL A 1 101 ? -12.659 -5.242 17.739 1.00 88.81 101 VAL A N 1
ATOM 764 C CA . VAL A 1 101 ? -12.577 -4.742 16.367 1.00 88.81 101 VAL A CA 1
ATOM 765 C C . VAL A 1 101 ? -11.814 -5.761 15.521 1.00 88.81 101 VAL A C 1
ATOM 767 O O . VAL A 1 101 ? -10.680 -6.111 15.848 1.00 88.81 101 VAL A O 1
ATOM 770 N N . ALA A 1 102 ? -12.426 -6.244 14.435 1.00 92.06 102 ALA A N 1
ATOM 771 C CA . ALA A 1 102 ? -11.809 -7.226 13.544 1.00 92.06 102 ALA A CA 1
ATOM 772 C C . ALA A 1 102 ? -10.427 -6.757 13.057 1.00 92.06 102 ALA A C 1
ATOM 774 O O . ALA A 1 102 ? -10.229 -5.573 12.771 1.00 92.06 102 ALA A O 1
ATOM 775 N N . ASN A 1 103 ? -9.476 -7.687 12.981 1.00 95.62 103 ASN A N 1
ATOM 776 C CA . ASN A 1 103 ? -8.128 -7.440 12.487 1.00 95.62 103 ASN A CA 1
ATOM 777 C C . ASN A 1 103 ? -7.744 -8.453 11.406 1.00 95.62 103 ASN A C 1
ATOM 779 O O . ASN A 1 103 ? -8.332 -9.527 11.294 1.00 95.62 103 ASN A O 1
ATOM 783 N N . ALA A 1 104 ? -6.761 -8.068 10.602 1.00 97.25 104 ALA A N 1
ATOM 784 C CA . ALA A 1 104 ? -6.124 -8.897 9.601 1.00 97.25 104 ALA A CA 1
ATOM 785 C C . ALA A 1 104 ? -4.733 -9.340 10.065 1.00 97.25 104 ALA A C 1
ATOM 787 O O . ALA A 1 104 ? -4.064 -8.655 10.835 1.00 97.25 104 ALA A O 1
ATOM 788 N N . THR A 1 105 ? -4.260 -10.462 9.531 1.00 98.25 105 THR A N 1
ATOM 789 C CA . THR A 1 105 ? -2.886 -10.924 9.743 1.00 98.25 105 THR A CA 1
ATOM 790 C C . THR A 1 105 ? -1.988 -10.447 8.605 1.00 98.25 105 THR A C 1
ATOM 792 O O . THR A 1 105 ? -2.351 -10.554 7.432 1.00 98.25 105 THR A O 1
ATOM 795 N N . VAL A 1 106 ? -0.799 -9.946 8.934 1.00 98.50 106 VAL A N 1
ATOM 796 C CA . VAL A 1 106 ? 0.232 -9.607 7.942 1.00 98.50 106 VAL A CA 1
ATOM 797 C C . VAL A 1 106 ? 0.876 -10.890 7.415 1.00 98.50 106 VAL A C 1
ATOM 799 O O . VAL A 1 106 ? 1.070 -11.859 8.149 1.00 98.50 106 VAL A O 1
ATOM 802 N N . ALA A 1 107 ? 1.164 -10.937 6.118 1.00 98.44 107 ALA A N 1
ATOM 803 C CA . ALA A 1 107 ? 1.830 -12.072 5.501 1.00 98.44 107 ALA A CA 1
ATOM 804 C C . ALA A 1 107 ? 3.267 -12.231 6.029 1.00 98.44 107 ALA A C 1
ATOM 806 O O . ALA A 1 107 ? 3.924 -11.270 6.418 1.00 98.44 107 ALA A O 1
ATOM 807 N N . ILE A 1 108 ? 3.762 -13.468 6.011 1.00 97.44 108 ILE A N 1
ATOM 808 C CA . ILE A 1 108 ? 5.158 -13.791 6.356 1.00 97.44 108 ILE A CA 1
ATOM 809 C C . ILE A 1 108 ? 6.049 -13.927 5.118 1.00 97.44 108 ILE A C 1
ATOM 811 O O . ILE A 1 108 ? 7.265 -13.981 5.238 1.00 97.44 108 ILE A O 1
ATOM 815 N N . SER A 1 109 ? 5.444 -13.996 3.931 1.00 97.44 109 SER A N 1
ATOM 816 C CA . SER A 1 109 ? 6.130 -14.125 2.651 1.00 97.44 109 SER A CA 1
ATOM 817 C C . SER A 1 109 ? 5.521 -13.164 1.623 1.00 97.44 109 SER A C 1
ATOM 819 O O . SER A 1 109 ? 4.301 -12.948 1.642 1.00 97.44 109 SER A O 1
ATOM 821 N N . PRO A 1 110 ? 6.339 -12.572 0.731 1.00 97.69 110 PRO A N 1
ATOM 822 C CA . PRO A 1 110 ? 5.844 -11.675 -0.308 1.00 97.69 110 PRO A CA 1
ATOM 823 C C . PRO A 1 110 ? 4.920 -12.383 -1.308 1.00 97.69 110 PRO A C 1
ATOM 825 O O . PRO A 1 110 ? 4.971 -13.603 -1.472 1.00 97.69 110 PRO A O 1
ATOM 828 N N . ALA A 1 111 ? 4.090 -11.607 -2.008 1.00 97.25 111 ALA A N 1
ATOM 829 C CA . ALA A 1 111 ? 3.236 -12.125 -3.071 1.00 97.25 111 ALA A CA 1
ATOM 830 C C . ALA A 1 111 ? 4.062 -12.586 -4.284 1.00 97.25 111 ALA A C 1
ATOM 832 O O . ALA A 1 111 ? 4.913 -11.859 -4.791 1.00 97.25 111 ALA A O 1
ATOM 833 N N . THR A 1 112 ? 3.779 -13.779 -4.799 1.00 95.50 112 THR A N 1
ATOM 834 C CA . THR A 1 112 ? 4.443 -14.300 -6.001 1.00 95.50 112 THR A CA 1
ATOM 835 C C . THR A 1 112 ? 3.760 -13.777 -7.263 1.00 95.50 112 THR A C 1
ATOM 837 O O . THR A 1 112 ? 2.532 -13.699 -7.310 1.00 95.50 112 THR A O 1
ATOM 840 N N . SER A 1 113 ? 4.531 -13.444 -8.301 1.00 95.56 113 SER A N 1
ATOM 841 C CA . SER A 1 113 ? 3.979 -13.048 -9.605 1.00 95.56 113 SER A CA 1
ATOM 842 C C . SER A 1 113 ? 2.973 -14.087 -10.132 1.00 95.56 113 SER A C 1
ATOM 844 O O . SER A 1 113 ? 3.144 -15.292 -9.952 1.00 95.56 113 SER A O 1
ATOM 846 N N . GLY A 1 114 ? 1.876 -13.616 -10.719 1.00 95.69 114 GLY A N 1
ATOM 847 C CA . GLY A 1 114 ? 0.767 -14.419 -11.237 1.00 95.69 114 GLY A CA 1
ATOM 848 C C . GLY A 1 114 ? -0.303 -14.820 -10.211 1.00 95.69 114 GLY A C 1
ATOM 849 O O . GLY A 1 114 ? -1.424 -15.134 -10.622 1.00 95.69 114 GLY A O 1
ATOM 850 N N . THR A 1 115 ? -0.010 -14.778 -8.905 1.00 97.00 115 THR A N 1
ATOM 851 C CA . THR A 1 115 ? -0.972 -15.140 -7.838 1.00 97.00 115 THR A CA 1
ATOM 852 C C . THR A 1 115 ? -2.130 -14.155 -7.734 1.00 97.00 115 THR A C 1
ATOM 854 O O . THR A 1 115 ? -1.973 -12.979 -8.073 1.00 97.00 115 THR A O 1
ATOM 857 N N . HIS A 1 116 ? -3.298 -14.618 -7.276 1.00 98.38 116 HIS A N 1
ATOM 858 C CA . HIS A 1 116 ? -4.432 -13.723 -7.065 1.00 98.38 116 HIS A CA 1
ATOM 859 C C . HIS A 1 116 ? -4.206 -12.808 -5.864 1.00 98.38 116 HIS A C 1
ATOM 861 O O . HIS A 1 116 ? -3.718 -13.223 -4.811 1.00 98.38 116 HIS A O 1
ATOM 867 N N . LEU A 1 117 ? -4.619 -11.559 -6.042 1.00 98.62 117 LEU A N 1
ATOM 868 C CA . LEU A 1 117 ? -4.602 -10.527 -5.023 1.00 98.62 117 LEU A CA 1
ATOM 869 C C . LEU A 1 117 ? -5.991 -9.911 -4.890 1.00 98.62 117 LEU A C 1
ATOM 871 O O . LEU A 1 117 ? -6.714 -9.761 -5.877 1.00 98.62 117 LEU A O 1
ATOM 875 N N . PHE A 1 118 ? -6.328 -9.505 -3.672 1.00 98.44 118 PHE A N 1
ATOM 876 C CA . PHE A 1 118 ? -7.594 -8.861 -3.346 1.00 98.44 118 PHE A CA 1
ATOM 877 C C . PHE A 1 118 ? -7.296 -7.479 -2.776 1.00 98.44 118 PHE A C 1
ATOM 879 O O . PHE A 1 118 ? -6.656 -7.365 -1.733 1.00 98.44 118 PHE A O 1
ATOM 886 N N . CYS A 1 119 ? -7.719 -6.427 -3.469 1.00 97.75 119 CYS A N 1
ATOM 887 C CA . CYS A 1 119 ? -7.600 -5.062 -2.970 1.00 97.75 119 CYS A CA 1
ATOM 888 C C . CYS A 1 119 ? -8.921 -4.653 -2.329 1.00 97.75 119 CYS A C 1
ATOM 890 O O . CYS A 1 119 ? -9.979 -4.837 -2.933 1.00 97.75 119 CYS A O 1
ATOM 892 N N . ILE A 1 120 ? -8.852 -4.112 -1.114 1.00 95.56 120 ILE A N 1
ATOM 893 C CA . ILE A 1 120 ? -10.013 -3.551 -0.426 1.00 95.56 120 ILE A CA 1
ATOM 894 C C . ILE A 1 120 ? -9.746 -2.076 -0.146 1.00 95.56 120 ILE A C 1
ATOM 896 O O . ILE A 1 120 ? -8.698 -1.715 0.388 1.00 95.56 120 ILE A O 1
ATOM 900 N N . GLY A 1 121 ? -10.698 -1.216 -0.486 1.00 91.44 121 GLY A N 1
ATOM 901 C CA . GLY A 1 121 ? -10.582 0.216 -0.245 1.00 91.44 121 GLY A CA 1
ATOM 902 C C . GLY A 1 121 ? -11.926 0.920 -0.264 1.00 91.44 121 GLY A C 1
ATOM 903 O O . GLY A 1 121 ? -12.961 0.329 -0.570 1.00 91.44 121 GLY A O 1
ATOM 904 N N . ASN A 1 122 ? -11.909 2.197 0.099 1.00 87.12 122 ASN A N 1
ATOM 905 C CA . ASN A 1 122 ? -13.082 3.053 0.045 1.00 87.12 122 ASN A CA 1
ATOM 906 C C . ASN A 1 122 ? -12.839 4.149 -1.006 1.00 87.12 122 ASN A C 1
ATOM 908 O O . ASN A 1 122 ? -12.205 5.154 -0.679 1.00 87.12 122 ASN A O 1
ATOM 912 N N . PRO A 1 123 ? -13.284 3.966 -2.264 1.00 75.12 123 PRO A N 1
ATOM 913 C CA . PRO A 1 123 ? -13.199 4.993 -3.288 1.00 75.12 123 PRO A CA 1
ATOM 914 C C . PRO A 1 123 ? -14.223 6.084 -2.991 1.00 75.12 123 PRO A C 1
ATOM 916 O O . PRO A 1 123 ? -15.317 6.116 -3.546 1.00 75.12 123 PRO A O 1
ATOM 919 N N . SER A 1 124 ? -13.902 6.957 -2.050 1.00 69.50 124 SER A N 1
ATOM 920 C CA . SER A 1 124 ? -14.768 8.066 -1.692 1.00 69.50 124 SER A CA 1
ATOM 921 C C . SER A 1 124 ? -13.923 9.297 -1.434 1.00 69.50 124 SER A C 1
ATOM 923 O O . SER A 1 124 ? -12.860 9.201 -0.824 1.00 69.50 124 SER A O 1
ATOM 925 N N . ASN A 1 125 ? -14.431 10.456 -1.843 1.00 63.94 125 ASN A N 1
ATOM 926 C CA . ASN A 1 125 ? -13.886 11.750 -1.444 1.00 63.94 125 ASN A CA 1
ATOM 927 C C . ASN A 1 125 ? -14.400 12.174 -0.051 1.00 63.94 125 ASN A C 1
ATOM 929 O O . ASN A 1 125 ? -14.475 13.358 0.259 1.00 63.94 125 ASN A O 1
ATOM 933 N N . ILE A 1 126 ? -14.839 11.216 0.779 1.00 65.25 126 ILE A N 1
ATOM 934 C CA . ILE A 1 126 ? -15.370 11.518 2.106 1.00 65.25 126 ILE A CA 1
ATOM 935 C C . ILE A 1 126 ? -14.200 11.902 2.996 1.00 65.25 126 ILE A C 1
ATOM 937 O O . ILE A 1 126 ? -13.451 11.051 3.477 1.00 65.25 126 ILE A O 1
ATOM 941 N N . ASN A 1 127 ? -14.087 13.197 3.251 1.00 68.25 127 ASN A N 1
ATOM 942 C CA . ASN A 1 127 ? -13.247 13.701 4.312 1.00 68.25 127 ASN A CA 1
ATOM 943 C C . ASN A 1 127 ? -14.046 13.698 5.624 1.00 68.25 127 ASN A C 1
ATOM 945 O O . ASN A 1 127 ? -14.849 14.596 5.867 1.00 68.25 127 ASN A O 1
ATOM 949 N N . LEU A 1 128 ? -13.820 12.691 6.478 1.00 63.94 128 LEU A N 1
ATOM 950 C CA . LEU A 1 128 ? -14.437 12.611 7.814 1.00 63.94 128 LEU A CA 1
ATOM 951 C C . LEU A 1 128 ? -14.030 13.774 8.736 1.00 63.94 128 LEU A C 1
ATOM 953 O O . LEU A 1 128 ? -14.661 13.980 9.768 1.00 63.94 128 LEU A O 1
ATOM 957 N N . GLU A 1 129 ? -12.978 14.504 8.372 1.00 64.38 129 GLU A N 1
ATOM 958 C CA . GLU A 1 129 ? -12.407 15.630 9.116 1.00 64.38 129 GLU A CA 1
ATOM 959 C C . GLU A 1 129 ? -12.914 16.978 8.573 1.00 64.38 129 GLU A C 1
ATOM 961 O O . GLU A 1 129 ? -12.644 18.025 9.158 1.00 64.38 129 GLU A O 1
ATOM 966 N N . SER A 1 130 ? -13.663 16.970 7.463 1.00 62.00 130 SER A N 1
ATOM 967 C CA . SER A 1 130 ? -14.281 18.167 6.896 1.00 62.00 130 SER A CA 1
ATOM 968 C C . SER A 1 130 ? -15.594 18.493 7.604 1.00 62.00 130 SER A C 1
ATOM 970 O O . SER A 1 130 ? -16.445 17.629 7.812 1.00 62.00 130 SER A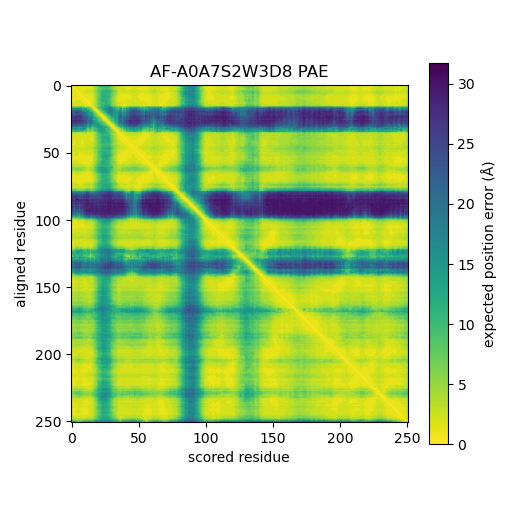 O 1
ATOM 972 N N . ILE A 1 131 ? -15.790 19.776 7.909 1.00 54.09 131 ILE A N 1
ATOM 973 C CA . ILE A 1 131 ? -17.067 20.320 8.397 1.00 54.09 131 ILE A CA 1
ATOM 974 C C . ILE A 1 131 ? -18.097 20.385 7.252 1.00 54.09 131 ILE A C 1
ATOM 976 O O . ILE A 1 131 ? -19.304 20.338 7.489 1.00 54.09 131 ILE A O 1
ATOM 980 N N . ASN A 1 132 ? -17.631 20.454 6.001 1.00 54.81 132 ASN A N 1
ATOM 981 C CA . ASN A 1 132 ? -18.483 20.477 4.819 1.00 54.81 132 ASN A CA 1
ATOM 982 C C . ASN A 1 132 ? -18.784 19.043 4.368 1.00 54.81 132 ASN A C 1
ATOM 984 O O . ASN A 1 132 ? -17.876 18.280 4.031 1.00 54.81 132 ASN A O 1
ATOM 988 N N . HIS A 1 133 ? -20.068 18.683 4.363 1.00 53.56 133 HIS A N 1
ATOM 989 C CA . HIS A 1 133 ? -20.556 17.415 3.830 1.00 53.56 133 HIS A CA 1
ATOM 990 C C . HIS A 1 133 ? -20.531 17.448 2.297 1.00 53.56 133 HIS A C 1
ATOM 992 O O . HIS A 1 133 ? -21.535 17.772 1.663 1.00 53.56 133 HIS A O 1
ATOM 998 N N . ASP A 1 134 ? -19.384 17.134 1.700 1.00 52.88 134 ASP A N 1
ATOM 99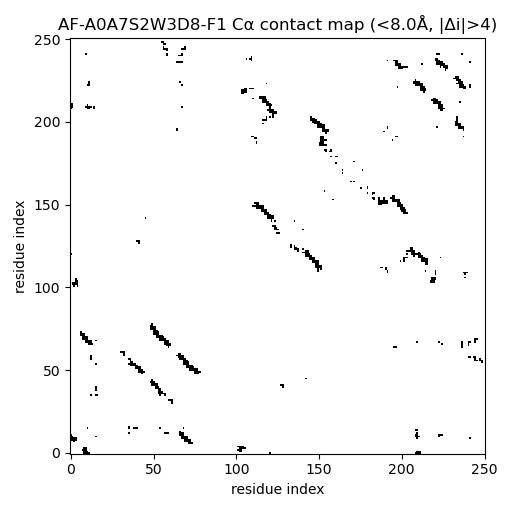9 C CA . ASP A 1 134 ? -19.296 16.984 0.249 1.00 52.88 134 ASP A CA 1
ATOM 1000 C C . ASP A 1 134 ? -20.125 15.781 -0.230 1.00 52.88 134 ASP A C 1
ATOM 1002 O O . ASP A 1 134 ? -20.256 14.759 0.454 1.00 52.88 134 ASP A O 1
ATOM 1006 N N . ASN A 1 135 ? -20.701 15.903 -1.430 1.00 53.84 135 ASN A N 1
ATOM 1007 C CA . ASN A 1 135 ? -21.443 14.818 -2.065 1.00 53.84 135 ASN A CA 1
ATOM 1008 C C . ASN A 1 135 ? -20.508 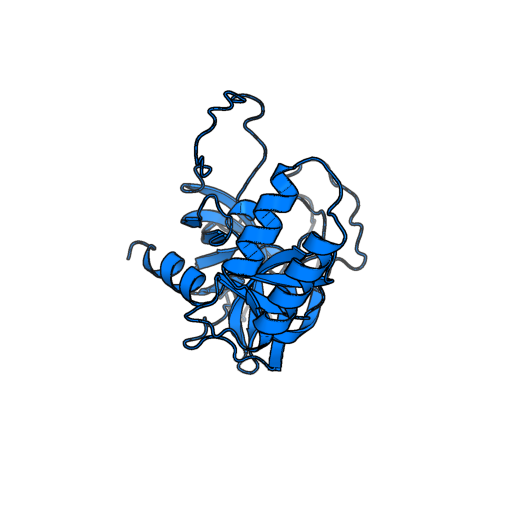13.639 -2.374 1.00 53.84 135 ASN A C 1
ATOM 1010 O O . ASN A 1 135 ? -19.440 13.800 -2.962 1.00 53.84 135 ASN A O 1
ATOM 1014 N N . ILE A 1 136 ? -20.942 12.433 -2.006 1.00 51.00 136 ILE A N 1
ATOM 1015 C CA . ILE A 1 136 ? -20.220 11.190 -2.284 1.00 51.00 136 ILE A CA 1
ATOM 1016 C C . ILE A 1 136 ? -20.389 10.867 -3.773 1.00 51.00 136 ILE A C 1
ATOM 1018 O O . ILE A 1 136 ? -21.501 10.597 -4.221 1.00 51.00 136 ILE A O 1
ATOM 1022 N N . GLU A 1 137 ? -19.299 10.882 -4.541 1.00 54.78 137 GLU A N 1
ATOM 1023 C CA . GLU A 1 137 ? -19.329 10.563 -5.979 1.00 54.78 137 GLU A CA 1
ATOM 1024 C C . GLU A 1 137 ? -19.667 9.079 -6.242 1.00 54.78 137 GLU A C 1
ATOM 1026 O O . GLU A 1 137 ? -20.268 8.742 -7.260 1.00 54.78 137 GLU A O 1
ATOM 1031 N N . PHE A 1 138 ? -19.354 8.190 -5.290 1.00 54.06 138 PHE A N 1
ATOM 1032 C CA . PHE A 1 138 ? -19.663 6.759 -5.355 1.00 54.06 138 PHE A CA 1
ATOM 1033 C C . PHE A 1 138 ? -20.902 6.390 -4.528 1.00 54.06 138 PHE A C 1
ATOM 1035 O O . PHE A 1 138 ? -20.890 6.403 -3.296 1.00 54.06 138 PHE A O 1
ATOM 1042 N N . ASN A 1 139 ? -21.971 6.004 -5.225 1.00 54.56 139 ASN A N 1
ATOM 1043 C CA . ASN A 1 139 ? -23.187 5.445 -4.641 1.00 54.56 139 ASN A CA 1
ATOM 1044 C C . ASN A 1 139 ? -23.321 3.969 -5.074 1.00 54.56 139 ASN A C 1
ATOM 1046 O O . ASN A 1 139 ? -23.366 3.714 -6.280 1.00 54.56 139 ASN A O 1
ATOM 1050 N N . PRO A 1 140 ? -23.405 2.997 -4.144 1.00 56.09 140 PRO A N 1
ATOM 1051 C CA . PRO A 1 140 ? -23.481 3.158 -2.689 1.00 56.09 140 PRO A CA 1
ATOM 1052 C C . PRO A 1 140 ? -22.129 3.468 -2.019 1.00 56.09 140 PRO A C 1
ATOM 1054 O O . PRO A 1 140 ? -21.090 3.028 -2.515 1.00 56.09 140 PRO A O 1
ATOM 1057 N N . PRO A 1 141 ? -22.131 4.155 -0.855 1.00 65.75 141 PRO A N 1
ATOM 1058 C CA . PRO A 1 141 ? -20.945 4.334 -0.021 1.00 65.75 141 PRO A CA 1
ATOM 1059 C C . PRO A 1 141 ? -20.581 3.001 0.640 1.00 65.75 141 PRO A C 1
ATOM 1061 O O . PRO A 1 141 ? -20.951 2.713 1.779 1.00 65.75 141 PRO A O 1
ATOM 1064 N N . ALA A 1 142 ? -19.906 2.151 -0.121 1.00 75.44 142 ALA A N 1
ATOM 1065 C CA . ALA A 1 142 ? -19.520 0.814 0.281 1.00 75.44 142 ALA A CA 1
ATOM 1066 C C . ALA A 1 142 ? -18.007 0.632 0.168 1.00 75.44 142 ALA A C 1
ATOM 1068 O O . ALA A 1 142 ? -17.329 1.248 -0.658 1.00 75.44 142 ALA A O 1
ATOM 1069 N N . TRP A 1 143 ? -17.481 -0.280 0.978 1.00 84.69 143 TRP A N 1
ATOM 1070 C CA . TRP A 1 143 ? -16.140 -0.803 0.770 1.00 84.69 143 TRP A CA 1
ATOM 1071 C C . TRP A 1 143 ? -16.113 -1.577 -0.542 1.00 84.69 143 TRP A C 1
ATOM 1073 O O . TRP A 1 143 ? -16.947 -2.451 -0.779 1.00 84.69 143 TRP A O 1
ATOM 1083 N N . HIS A 1 144 ? -15.152 -1.250 -1.393 1.00 89.44 144 HIS A N 1
ATOM 1084 C CA . HIS A 1 144 ? -14.962 -1.921 -2.664 1.00 89.44 144 HIS A CA 1
ATOM 1085 C C . HIS A 1 144 ? -13.931 -3.019 -2.487 1.00 89.44 144 HIS A C 1
ATOM 1087 O O . HIS A 1 144 ? -12.888 -2.814 -1.870 1.00 89.44 144 HIS A O 1
ATOM 1093 N N . THR A 1 145 ? -14.244 -4.187 -3.034 1.00 93.88 145 THR A N 1
ATOM 1094 C CA . THR A 1 145 ? -13.308 -5.302 -3.145 1.00 93.88 145 THR A CA 1
ATOM 1095 C C . THR A 1 145 ? -13.071 -5.558 -4.620 1.00 93.88 145 THR A C 1
ATOM 1097 O O . THR A 1 145 ? -14.026 -5.714 -5.380 1.00 93.88 145 THR A O 1
ATOM 1100 N N . SER A 1 146 ? -11.810 -5.611 -5.029 1.00 95.75 146 SER A N 1
ATOM 1101 C CA . SER A 1 146 ? -11.427 -5.961 -6.391 1.00 95.75 146 SER A CA 1
ATOM 1102 C C . SER A 1 146 ? -10.438 -7.116 -6.391 1.00 95.75 146 SER A C 1
ATOM 1104 O O . SER A 1 146 ? -9.601 -7.251 -5.496 1.00 95.75 146 SER A O 1
ATOM 1106 N N . VAL A 1 147 ? -10.549 -7.963 -7.410 1.00 98.12 147 VAL A N 1
ATOM 1107 C CA . VAL A 1 147 ? -9.661 -9.107 -7.617 1.00 98.12 147 VAL A CA 1
ATOM 1108 C C . VAL A 1 147 ? -8.742 -8.796 -8.784 1.00 98.12 147 VAL A C 1
ATOM 1110 O O . VAL A 1 147 ? -9.175 -8.295 -9.822 1.00 98.12 147 VAL A O 1
ATOM 1113 N N . GLY A 1 148 ? -7.465 -9.095 -8.613 1.00 97.44 148 GLY A N 1
ATOM 1114 C CA . GLY A 1 148 ? -6.462 -8.995 -9.656 1.00 97.44 148 GLY A CA 1
ATOM 1115 C C . GLY A 1 148 ? -5.366 -10.022 -9.445 1.00 97.44 148 GLY A C 1
ATOM 1116 O O . GLY A 1 148 ? -5.540 -11.009 -8.730 1.00 97.44 148 GLY A O 1
ATOM 1117 N N . ARG A 1 149 ? -4.223 -9.789 -10.080 1.00 97.69 149 ARG A N 1
ATOM 1118 C CA . ARG A 1 149 ? -3.025 -10.608 -9.926 1.00 97.69 149 ARG A CA 1
ATOM 1119 C C . ARG A 1 149 ? -1.853 -9.765 -9.462 1.00 97.69 149 ARG A C 1
ATOM 1121 O O . ARG A 1 149 ? -1.787 -8.578 -9.782 1.00 97.69 149 ARG A O 1
ATOM 1128 N N . CYS A 1 150 ? -0.920 -10.397 -8.760 1.00 97.81 150 CYS A N 1
ATOM 1129 C CA . CYS A 1 150 ? 0.440 -9.893 -8.638 1.00 97.81 150 CYS A CA 1
ATOM 1130 C C . CYS A 1 150 ? 1.060 -9.898 -10.037 1.00 97.81 150 CYS A C 1
ATOM 1132 O O . CYS A 1 150 ? 1.159 -10.951 -10.661 1.00 97.81 150 CYS A O 1
ATOM 1134 N N . VAL A 1 151 ? 1.424 -8.731 -10.554 1.00 96.56 151 VAL A N 1
ATOM 1135 C CA . VAL A 1 151 ? 2.072 -8.607 -11.868 1.00 96.56 151 VAL A CA 1
ATOM 1136 C C . VAL A 1 151 ? 3.572 -8.856 -11.741 1.00 96.56 151 VAL A C 1
ATOM 1138 O O . VAL A 1 151 ? 4.185 -9.385 -12.657 1.00 96.56 151 VAL A O 1
ATOM 1141 N N . GLY A 1 152 ? 4.155 -8.500 -10.600 1.00 96.44 152 GLY A N 1
ATOM 1142 C CA . GLY A 1 152 ? 5.588 -8.544 -10.351 1.00 96.44 152 GLY A CA 1
ATOM 1143 C C . GLY A 1 152 ? 5.984 -7.397 -9.437 1.00 96.44 152 GLY A C 1
ATOM 1144 O O . GLY A 1 152 ? 5.174 -6.928 -8.629 1.00 96.44 152 GLY A O 1
ATOM 1145 N N . TYR A 1 153 ? 7.216 -6.922 -9.583 1.00 97.12 153 TYR A N 1
ATOM 1146 C CA . TYR A 1 153 ? 7.718 -5.812 -8.787 1.00 97.12 153 TYR A CA 1
ATOM 1147 C C . TYR A 1 153 ? 8.391 -4.749 -9.648 1.00 97.12 153 TYR A C 1
ATOM 1149 O O . TYR A 1 153 ? 9.070 -5.040 -10.631 1.00 97.12 153 TYR A O 1
ATOM 1157 N N . ARG A 1 154 ? 8.229 -3.488 -9.243 1.00 95.06 154 ARG A N 1
ATOM 1158 C CA . ARG A 1 154 ? 8.812 -2.351 -9.951 1.00 95.06 154 ARG A CA 1
ATOM 1159 C C . ARG A 1 154 ? 10.330 -2.385 -9.888 1.00 95.06 154 ARG A C 1
ATOM 1161 O O . ARG A 1 154 ? 10.905 -2.467 -8.804 1.00 95.06 154 ARG A O 1
ATOM 1168 N N . SER A 1 155 ? 10.982 -2.262 -11.038 1.00 94.56 155 SER A N 1
ATOM 1169 C CA . SER A 1 155 ? 12.443 -2.211 -11.101 1.00 94.56 155 SER A CA 1
ATOM 1170 C C . SER A 1 155 ? 12.981 -0.808 -10.776 1.00 94.56 155 SER A C 1
ATOM 1172 O O . SER A 1 155 ? 12.317 0.206 -11.013 1.00 94.56 155 SER A O 1
ATOM 1174 N N . LYS A 1 156 ? 14.233 -0.730 -10.302 1.00 93.12 156 LYS A N 1
ATOM 1175 C CA . LYS A 1 156 ? 14.958 0.549 -10.143 1.00 93.12 156 LYS A CA 1
ATOM 1176 C C . LYS A 1 156 ? 15.071 1.317 -11.461 1.00 93.12 156 LYS A C 1
ATOM 1178 O O . LYS A 1 156 ? 14.949 2.537 -11.477 1.00 93.12 156 LYS A O 1
ATOM 1183 N N . ARG A 1 157 ? 15.266 0.592 -12.567 1.00 93.94 157 ARG A N 1
ATOM 1184 C CA . ARG A 1 157 ? 15.361 1.158 -13.916 1.00 93.94 157 ARG A CA 1
ATOM 1185 C C . ARG A 1 157 ? 14.055 1.837 -14.321 1.00 93.94 157 ARG A C 1
ATOM 1187 O O . ARG A 1 157 ? 14.095 2.981 -14.759 1.00 93.94 157 ARG A O 1
ATOM 1194 N N . THR A 1 158 ? 12.914 1.170 -14.135 1.00 92.25 158 THR A N 1
ATOM 1195 C CA . THR A 1 158 ? 11.596 1.751 -14.428 1.00 92.25 158 THR A CA 1
ATOM 1196 C C . THR A 1 158 ? 11.369 3.009 -13.594 1.00 92.25 158 THR A C 1
ATOM 1198 O O . THR A 1 158 ? 10.993 4.041 -14.140 1.00 92.25 158 THR A O 1
ATOM 1201 N N . GLN A 1 159 ? 11.644 2.946 -12.286 1.00 90.56 159 GLN A N 1
ATOM 1202 C CA . GLN A 1 159 ? 11.453 4.083 -11.384 1.00 90.56 159 GLN A CA 1
ATOM 1203 C C . GLN A 1 159 ? 12.306 5.294 -11.792 1.00 90.56 159 GLN A C 1
ATOM 1205 O O . GLN A 1 159 ? 11.791 6.406 -11.834 1.00 90.56 159 GLN A O 1
ATOM 1210 N N . SER A 1 160 ? 13.577 5.077 -12.149 1.00 90.81 160 SER A N 1
ATOM 1211 C CA . SER A 1 160 ? 14.464 6.143 -12.634 1.00 90.81 160 SER A CA 1
ATOM 1212 C C . SER A 1 160 ? 13.937 6.780 -13.918 1.00 90.81 160 SER A C 1
ATOM 1214 O O . SER A 1 160 ? 13.894 7.998 -14.016 1.00 90.81 160 SER A O 1
ATOM 1216 N N . LEU A 1 161 ? 13.483 5.972 -14.885 1.00 90.81 161 LEU A N 1
ATOM 1217 C CA . LEU A 1 161 ? 12.944 6.482 -16.150 1.00 90.81 161 LEU A CA 1
ATOM 1218 C C . LEU A 1 161 ? 11.674 7.317 -15.951 1.00 90.81 161 LEU A C 1
ATOM 1220 O O . LEU A 1 161 ? 11.495 8.316 -16.644 1.00 90.81 161 LEU A O 1
ATOM 1224 N N . ILE A 1 162 ? 10.802 6.913 -15.022 1.00 87.94 162 ILE A N 1
ATOM 1225 C CA . ILE A 1 162 ? 9.604 7.683 -14.660 1.00 87.94 162 ILE A CA 1
ATOM 1226 C C . ILE A 1 162 ? 10.016 9.014 -14.024 1.00 87.94 162 ILE A C 1
ATOM 1228 O O . ILE A 1 162 ? 9.576 10.064 -14.482 1.00 87.94 162 ILE A O 1
ATOM 1232 N N . HIS A 1 163 ? 10.921 8.982 -13.044 1.00 86.25 163 HIS A N 1
ATOM 1233 C CA . HIS A 1 163 ? 11.394 10.185 -12.359 1.00 86.25 163 HIS A CA 1
ATOM 1234 C C . HIS A 1 163 ? 12.059 11.189 -13.317 1.00 86.25 163 HIS A C 1
ATOM 1236 O O . HIS A 1 163 ? 11.699 12.367 -13.335 1.00 86.25 163 HIS A O 1
ATOM 1242 N N . ASP A 1 164 ? 12.959 10.712 -14.183 1.00 87.75 164 ASP A N 1
ATOM 1243 C CA . ASP A 1 164 ? 13.615 11.528 -15.212 1.00 87.75 164 ASP A CA 1
ATOM 1244 C C . ASP A 1 164 ? 12.603 12.168 -16.168 1.00 87.75 164 ASP A C 1
ATOM 1246 O O . ASP A 1 164 ? 12.838 13.243 -16.727 1.00 87.75 164 ASP A O 1
ATOM 1250 N N . GLN A 1 165 ? 11.482 11.489 -16.408 1.00 85.69 165 GLN A N 1
ATOM 1251 C CA . GLN A 1 165 ? 10.437 11.990 -17.278 1.00 85.69 165 GLN A CA 1
ATOM 1252 C C . GLN A 1 165 ? 9.584 13.062 -16.593 1.00 85.69 165 GLN A C 1
ATOM 1254 O O . GLN A 1 165 ? 9.267 14.068 -17.231 1.00 85.69 165 GLN A O 1
ATOM 1259 N N . ASP A 1 166 ? 9.236 12.869 -15.324 1.00 82.88 166 ASP A N 1
ATOM 1260 C CA . ASP A 1 166 ? 8.406 13.808 -14.568 1.00 82.88 166 ASP A CA 1
ATOM 1261 C C . ASP A 1 166 ? 9.140 15.140 -14.326 1.00 82.88 166 ASP A C 1
ATOM 1263 O O . ASP A 1 166 ? 8.538 16.207 -14.445 1.00 82.88 166 ASP A O 1
ATOM 1267 N N . GLY A 1 167 ? 10.464 15.111 -14.129 1.00 81.62 167 GLY A N 1
ATOM 1268 C CA . GLY A 1 167 ? 11.286 16.315 -13.939 1.00 81.62 167 GLY A CA 1
ATOM 1269 C C . GLY A 1 167 ? 11.501 17.187 -15.187 1.00 81.62 167 GLY A C 1
ATOM 1270 O O . GLY A 1 167 ? 12.084 18.265 -15.098 1.00 81.62 167 GLY A O 1
ATOM 1271 N N . ARG A 1 168 ? 11.066 16.754 -16.378 1.00 82.12 168 ARG A N 1
ATOM 1272 C CA . ARG A 1 168 ? 11.419 17.418 -17.650 1.00 82.12 168 ARG A CA 1
ATOM 1273 C C . ARG A 1 168 ? 10.453 18.490 -18.133 1.00 82.12 168 ARG A C 1
ATOM 1275 O O . ARG A 1 168 ? 10.807 19.229 -19.051 1.00 82.12 168 ARG A O 1
ATOM 1282 N N . GLY A 1 169 ? 9.225 18.523 -17.621 1.00 84.88 169 GLY A N 1
ATOM 1283 C CA . GLY A 1 169 ? 8.197 19.472 -18.068 1.00 84.88 169 GLY A CA 1
ATOM 1284 C C . GLY A 1 169 ? 7.813 19.365 -19.556 1.00 84.88 169 GLY A C 1
ATOM 1285 O O . GLY A 1 169 ? 7.191 20.278 -20.096 1.00 84.88 169 GLY A O 1
ATOM 1286 N N . ARG A 1 170 ? 8.176 18.271 -20.247 1.00 89.50 170 ARG A N 1
ATOM 1287 C CA . ARG A 1 170 ? 7.823 18.017 -21.655 1.00 89.50 170 ARG A CA 1
ATOM 1288 C C . ARG A 1 170 ? 7.295 16.608 -21.874 1.00 89.50 170 ARG A C 1
ATOM 1290 O O . ARG A 1 170 ? 7.622 15.678 -21.141 1.00 89.50 170 ARG A O 1
ATOM 1297 N N . ALA A 1 171 ? 6.553 16.431 -22.964 1.00 87.50 171 ALA A N 1
ATOM 1298 C CA . ALA A 1 171 ? 6.135 15.108 -23.405 1.00 87.50 171 ALA A CA 1
ATOM 1299 C C . ALA A 1 171 ? 7.353 14.199 -23.706 1.00 87.50 171 ALA A C 1
ATOM 1301 O O . ALA A 1 171 ? 8.381 14.678 -24.207 1.00 87.50 171 ALA A O 1
ATOM 1302 N N . PRO A 1 172 ? 7.250 12.884 -23.441 1.00 89.00 172 PRO A N 1
ATOM 1303 C CA . PRO A 1 172 ? 8.318 11.926 -23.714 1.00 89.00 172 PRO A CA 1
ATOM 1304 C C . PRO A 1 172 ? 8.536 11.710 -25.215 1.00 89.00 172 PRO A C 1
ATOM 1306 O O . PRO A 1 172 ? 7.583 11.636 -26.000 1.00 89.00 172 PRO A O 1
ATOM 1309 N N . THR A 1 173 ? 9.796 11.529 -25.609 1.00 92.44 173 THR A N 1
ATOM 1310 C CA . THR A 1 173 ? 10.174 11.151 -26.975 1.00 92.44 173 THR A CA 1
ATOM 1311 C C . THR A 1 173 ? 9.778 9.704 -27.277 1.00 92.44 173 THR A C 1
ATOM 1313 O O . THR A 1 173 ? 9.527 8.892 -26.386 1.00 92.44 173 THR A O 1
ATOM 1316 N N . ARG A 1 174 ? 9.764 9.332 -28.563 1.00 92.62 174 ARG A N 1
ATOM 1317 C CA . ARG A 1 174 ? 9.506 7.943 -28.980 1.00 92.62 174 ARG A CA 1
ATOM 1318 C C . ARG A 1 174 ? 10.528 6.956 -28.396 1.00 92.62 174 ARG A C 1
ATOM 1320 O O . ARG A 1 174 ? 10.146 5.844 -28.043 1.00 92.62 174 ARG A O 1
ATOM 1327 N N . GLY A 1 175 ? 11.797 7.358 -28.297 1.00 92.94 175 GLY A N 1
ATOM 1328 C CA . GLY A 1 175 ? 12.858 6.540 -27.702 1.00 92.94 175 GLY A CA 1
ATOM 1329 C C . GLY A 1 175 ? 12.655 6.325 -26.203 1.00 92.94 175 GLY A C 1
ATOM 1330 O O . GLY A 1 175 ? 12.776 5.201 -25.734 1.00 92.94 175 GLY A O 1
ATOM 1331 N N . GLU A 1 176 ? 12.255 7.373 -25.478 1.00 91.94 176 GLU A N 1
ATOM 1332 C CA . GLU A 1 176 ? 11.944 7.309 -24.040 1.00 91.94 176 GLU A CA 1
ATOM 1333 C C . GLU A 1 176 ? 10.748 6.399 -23.759 1.00 91.94 176 GLU A C 1
ATOM 1335 O O . GLU A 1 176 ? 10.836 5.515 -22.912 1.00 91.94 176 GLU A O 1
ATOM 1340 N N . LYS A 1 177 ? 9.661 6.540 -24.532 1.00 90.12 177 LYS A N 1
ATOM 1341 C CA . LYS A 1 177 ? 8.501 5.640 -24.428 1.00 90.12 177 LYS A CA 1
ATOM 1342 C C . LYS A 1 177 ? 8.895 4.184 -24.661 1.00 90.12 177 LYS A C 1
ATOM 1344 O O . LYS A 1 177 ? 8.445 3.305 -23.938 1.00 90.12 177 LYS A O 1
ATOM 1349 N N . LYS A 1 178 ? 9.741 3.928 -25.666 1.00 92.88 178 LYS A N 1
ATOM 1350 C CA . LYS A 1 178 ? 10.232 2.578 -25.947 1.00 92.88 178 LYS A CA 1
ATOM 1351 C C . LYS A 1 178 ? 11.058 2.042 -24.775 1.00 92.88 178 LYS A C 1
ATOM 1353 O O . LYS A 1 178 ? 10.785 0.945 -24.316 1.00 92.88 178 LYS A O 1
ATOM 1358 N N . ALA A 1 179 ? 12.005 2.825 -24.261 1.00 92.31 179 ALA A N 1
ATOM 1359 C CA . ALA A 1 179 ? 12.845 2.417 -23.137 1.00 92.31 179 ALA A CA 1
ATOM 1360 C C . ALA A 1 179 ? 12.028 2.114 -21.870 1.00 92.31 179 ALA A C 1
ATOM 1362 O O . ALA A 1 179 ? 12.337 1.152 -21.169 1.00 92.31 179 ALA A O 1
ATOM 1363 N N . LEU A 1 180 ? 10.985 2.907 -21.598 1.00 90.88 180 LEU A N 1
ATOM 1364 C CA . LEU A 1 180 ? 10.071 2.670 -20.482 1.00 90.88 180 LEU A CA 1
ATOM 1365 C C . LEU A 1 180 ? 9.261 1.385 -20.680 1.00 90.88 180 LEU A C 1
ATOM 1367 O O . LEU A 1 180 ? 9.216 0.566 -19.770 1.00 90.88 180 LEU A O 1
ATOM 1371 N N . ASN A 1 181 ? 8.682 1.175 -21.865 1.00 90.38 181 ASN A N 1
ATOM 1372 C CA . ASN A 1 181 ? 7.935 -0.047 -22.173 1.00 90.38 181 ASN A CA 1
ATOM 1373 C C . ASN A 1 181 ? 8.822 -1.298 -22.083 1.00 90.38 181 ASN A C 1
ATOM 1375 O O . ASN A 1 181 ? 8.402 -2.307 -21.522 1.00 90.38 181 ASN A O 1
ATOM 1379 N N . ASP A 1 182 ? 10.050 -1.222 -22.603 1.00 91.12 182 ASP A N 1
ATOM 1380 C CA . ASP A 1 182 ? 11.026 -2.310 -22.530 1.00 91.12 182 ASP A CA 1
ATOM 1381 C C . ASP A 1 182 ? 11.339 -2.626 -21.052 1.00 91.12 182 ASP A C 1
ATOM 1383 O O . ASP A 1 182 ? 11.249 -3.780 -20.640 1.00 91.12 182 ASP A O 1
ATOM 1387 N N . ALA A 1 183 ? 11.590 -1.608 -20.219 1.00 90.81 183 ALA A N 1
ATOM 1388 C CA . ALA A 1 183 ? 11.817 -1.791 -18.782 1.00 90.81 183 ALA A CA 1
ATOM 1389 C C . ALA A 1 183 ? 10.587 -2.349 -18.036 1.00 90.81 183 ALA A C 1
ATOM 1391 O O . ALA A 1 183 ? 10.734 -3.229 -17.192 1.00 90.81 183 ALA A O 1
ATOM 1392 N N . GLN A 1 184 ? 9.375 -1.885 -18.359 1.00 89.81 184 GLN A N 1
ATOM 1393 C CA . GLN A 1 184 ? 8.126 -2.384 -17.766 1.00 89.81 184 GLN A CA 1
ATOM 1394 C C . GLN A 1 184 ? 7.851 -3.846 -18.139 1.00 89.81 184 GLN A C 1
ATOM 1396 O O . GLN A 1 184 ? 7.352 -4.613 -17.319 1.00 89.81 184 GLN A O 1
ATOM 1401 N N . SER A 1 185 ? 8.228 -4.272 -19.349 1.00 88.31 185 SER A N 1
ATOM 1402 C CA . S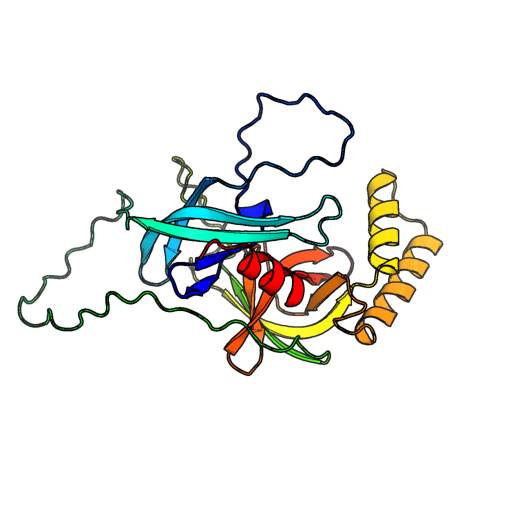ER A 1 185 ? 8.071 -5.667 -19.781 1.00 88.31 185 SER A CA 1
ATOM 1403 C C . SER A 1 185 ? 8.918 -6.655 -18.966 1.00 88.31 185 SER A C 1
ATOM 1405 O O . SER A 1 185 ? 8.573 -7.833 -18.860 1.00 88.31 185 SER A O 1
ATOM 1407 N N . GLU A 1 186 ? 9.996 -6.174 -18.342 1.00 88.94 186 GLU A N 1
ATOM 1408 C CA . GLU A 1 186 ? 10.882 -6.967 -17.490 1.00 88.94 186 GLU A CA 1
ATOM 1409 C C . GLU A 1 186 ? 10.337 -7.117 -16.051 1.00 88.94 186 GLU A C 1
ATOM 1411 O O . GLU A 1 186 ? 10.752 -8.035 -15.343 1.00 88.94 186 GLU A O 1
ATOM 1416 N N . GLU A 1 187 ? 9.380 -6.283 -15.612 1.00 89.69 187 GLU A N 1
ATOM 1417 C CA . GLU A 1 187 ? 8.906 -6.212 -14.212 1.00 89.69 187 GLU A CA 1
ATOM 1418 C C . GLU A 1 187 ? 8.242 -7.497 -13.710 1.00 89.69 187 GLU A C 1
ATOM 1420 O O . GLU A 1 187 ? 8.315 -7.814 -12.521 1.00 89.69 187 GLU A O 1
ATOM 1425 N N . MET A 1 188 ? 7.653 -8.283 -14.616 1.00 87.75 188 MET A N 1
ATOM 1426 C CA . MET A 1 188 ? 7.065 -9.584 -14.281 1.00 87.75 188 MET A CA 1
ATOM 1427 C C . MET A 1 188 ? 8.109 -10.596 -13.789 1.00 87.75 188 MET A C 1
ATOM 1429 O O . MET A 1 188 ? 7.769 -11.519 -13.048 1.00 87.75 188 MET A O 1
ATOM 1433 N N . ASN A 1 189 ? 9.375 -10.399 -14.167 1.00 91.06 189 ASN A N 1
ATOM 1434 C CA . ASN A 1 189 ? 10.498 -11.253 -13.787 1.00 91.06 189 ASN A CA 1
ATOM 1435 C C . ASN A 1 189 ? 11.281 -10.706 -12.582 1.00 91.06 189 ASN A C 1
ATOM 1437 O O . ASN A 1 189 ? 12.239 -11.335 -12.134 1.00 91.06 189 ASN A O 1
ATOM 1441 N N . ILE A 1 190 ? 10.897 -9.541 -12.052 1.00 94.38 190 ILE A N 1
ATOM 1442 C CA . ILE A 1 190 ? 11.541 -8.950 -10.880 1.00 94.38 190 ILE A CA 1
ATOM 1443 C C . ILE A 1 190 ? 10.895 -9.518 -9.619 1.00 94.38 190 ILE A C 1
ATOM 1445 O O . ILE A 1 190 ? 9.691 -9.393 -9.397 1.00 94.38 190 ILE A O 1
ATOM 1449 N N . GLY A 1 191 ? 11.719 -10.145 -8.780 1.00 94.00 191 GLY A N 1
ATOM 1450 C CA . GLY A 1 191 ? 11.305 -10.657 -7.478 1.00 94.00 191 GLY A CA 1
ATOM 1451 C C . GLY A 1 191 ? 11.217 -9.575 -6.390 1.00 94.00 191 GLY A C 1
ATOM 1452 O O . GLY A 1 191 ? 11.740 -8.470 -6.559 1.00 94.00 191 GLY A O 1
ATOM 1453 N N . PRO A 1 192 ? 10.616 -9.905 -5.233 1.00 94.81 192 PRO A N 1
ATOM 1454 C CA . PRO A 1 192 ? 10.409 -8.974 -4.117 1.00 94.81 192 PRO A CA 1
ATOM 1455 C C . PRO A 1 192 ? 11.698 -8.360 -3.551 1.00 94.81 192 PRO A C 1
ATOM 1457 O O . PRO A 1 192 ? 11.678 -7.215 -3.099 1.00 94.81 192 PRO A O 1
ATOM 1460 N N . GLU A 1 193 ? 12.809 -9.101 -3.583 1.00 94.25 193 GLU A N 1
ATOM 1461 C CA . GLU A 1 193 ? 14.107 -8.650 -3.060 1.00 94.25 193 GLU A CA 1
ATOM 1462 C C . GLU A 1 193 ? 14.726 -7.540 -3.919 1.00 94.25 193 GLU A C 1
ATOM 14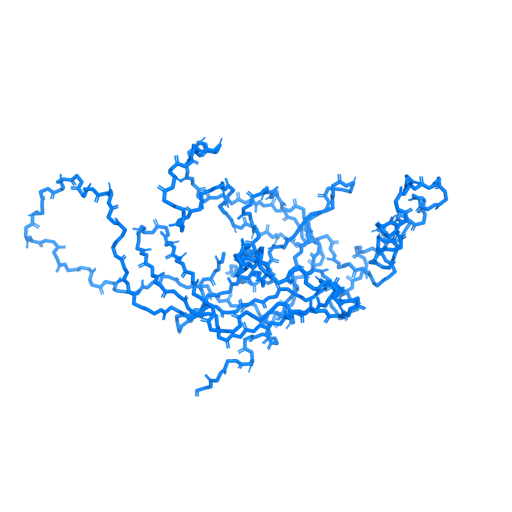64 O O . GLU A 1 193 ? 15.232 -6.548 -3.400 1.00 94.25 193 GLU A O 1
ATOM 1469 N N . ALA A 1 194 ? 14.659 -7.683 -5.246 1.00 93.56 194 ALA A N 1
ATOM 1470 C CA . ALA A 1 194 ? 15.230 -6.721 -6.189 1.00 93.56 194 ALA A CA 1
ATOM 1471 C C . ALA A 1 194 ? 14.281 -5.551 -6.500 1.00 93.56 194 ALA A C 1
ATOM 1473 O O . ALA A 1 194 ? 14.724 -4.474 -6.908 1.00 93.56 194 ALA A O 1
ATOM 1474 N N . GLY A 1 195 ? 12.976 -5.775 -6.344 1.00 95.00 195 GLY A N 1
ATOM 1475 C CA . GLY A 1 195 ? 11.935 -4.816 -6.670 1.00 95.00 195 GLY A CA 1
ATOM 1476 C C . GLY A 1 195 ? 11.704 -3.749 -5.601 1.00 95.00 195 GLY A C 1
ATOM 1477 O O . GLY A 1 195 ? 11.903 -3.977 -4.410 1.00 95.00 195 GLY A O 1
ATOM 1478 N N . LEU A 1 196 ? 11.248 -2.575 -6.034 1.00 94.94 196 LEU A N 1
ATOM 1479 C CA . LEU A 1 196 ? 10.969 -1.418 -5.181 1.00 94.94 196 LEU A CA 1
ATOM 1480 C C . LEU A 1 196 ? 9.534 -1.407 -4.646 1.00 94.94 196 LEU A C 1
ATOM 1482 O O . LEU A 1 196 ? 9.309 -1.028 -3.504 1.00 94.94 196 LEU A O 1
ATOM 1486 N N . SER A 1 197 ? 8.566 -1.838 -5.454 1.00 95.88 197 SER A N 1
ATOM 1487 C CA . SER A 1 197 ? 7.138 -1.792 -5.113 1.00 95.88 197 SER A CA 1
ATOM 1488 C C . SER A 1 197 ? 6.409 -2.987 -5.714 1.00 95.88 197 SER A C 1
ATOM 1490 O O . SER A 1 197 ? 6.815 -3.490 -6.761 1.00 95.88 197 SER A O 1
ATOM 1492 N N . LEU A 1 198 ? 5.338 -3.440 -5.066 1.00 97.69 198 LEU A N 1
ATOM 1493 C CA . LEU A 1 198 ? 4.478 -4.512 -5.564 1.00 97.69 198 LEU A CA 1
ATOM 1494 C C . LEU A 1 198 ? 3.585 -3.970 -6.686 1.00 97.69 198 LEU A C 1
ATOM 1496 O O . LEU A 1 198 ? 2.894 -2.969 -6.498 1.00 97.69 198 LEU A O 1
ATOM 1500 N N . LEU A 1 199 ? 3.560 -4.648 -7.830 1.00 97.44 199 LEU A N 1
ATOM 1501 C CA . LEU A 1 199 ? 2.686 -4.307 -8.949 1.00 97.44 199 LEU A CA 1
ATOM 1502 C C . LEU A 1 199 ? 1.502 -5.263 -8.997 1.00 97.44 199 LEU A C 1
ATOM 1504 O O . LEU A 1 199 ? 1.667 -6.478 -8.873 1.00 97.44 199 LEU A O 1
ATOM 1508 N N . HIS A 1 200 ? 0.302 -4.730 -9.200 1.00 97.19 200 HIS A N 1
ATOM 1509 C CA . HIS A 1 200 ? -0.906 -5.543 -9.267 1.00 97.19 200 HIS A CA 1
ATOM 1510 C C . HIS A 1 200 ? -1.917 -5.027 -10.290 1.00 97.19 200 HIS A C 1
ATOM 1512 O O . HIS A 1 200 ? -1.893 -3.867 -10.702 1.00 97.19 200 HIS A O 1
ATOM 1518 N N . SER A 1 201 ? -2.825 -5.917 -10.689 1.00 96.50 201 SER A N 1
ATOM 1519 C CA . SER A 1 201 ? -3.903 -5.616 -11.638 1.00 96.50 201 SER A CA 1
ATOM 1520 C C . SER A 1 201 ? -5.265 -5.393 -10.974 1.00 96.50 201 SER A C 1
ATOM 1522 O O . SER A 1 201 ? -6.270 -5.287 -11.674 1.00 96.50 201 SER A O 1
ATOM 1524 N N . CYS A 1 202 ? -5.339 -5.393 -9.637 1.00 96.44 202 CYS A N 1
ATOM 1525 C CA . CYS A 1 202 ? -6.600 -5.131 -8.935 1.00 96.44 202 CYS A CA 1
ATOM 1526 C C . CYS A 1 202 ? -7.113 -3.739 -9.312 1.00 96.44 202 CYS A C 1
ATOM 1528 O O . CYS A 1 202 ? -6.331 -2.793 -9.378 1.00 96.44 202 CYS A O 1
ATOM 1530 N N . TRP A 1 203 ? -8.416 -3.598 -9.528 1.00 92.88 203 TRP A N 1
ATOM 1531 C CA . TRP A 1 203 ? -9.000 -2.291 -9.804 1.00 92.88 203 TRP A CA 1
ATOM 1532 C C . TRP A 1 203 ? -8.923 -1.390 -8.567 1.00 92.88 203 TRP A C 1
ATOM 1534 O O . TRP A 1 203 ? -9.239 -1.830 -7.462 1.00 92.88 203 TRP A O 1
ATOM 1544 N N . THR A 1 204 ? -8.530 -0.134 -8.763 1.00 91.19 204 THR A N 1
ATOM 1545 C CA . THR A 1 204 ? -8.513 0.900 -7.720 1.00 91.19 204 THR A CA 1
ATOM 1546 C C . THR A 1 204 ? -8.886 2.257 -8.307 1.00 91.19 204 THR A C 1
ATOM 1548 O O . THR A 1 204 ? -8.783 2.467 -9.523 1.00 91.19 204 THR A O 1
ATOM 1551 N N . TYR A 1 205 ? -9.289 3.169 -7.423 1.00 87.25 205 TYR A N 1
ATOM 1552 C CA . TYR A 1 205 ? -9.641 4.557 -7.724 1.00 87.25 205 TYR A CA 1
ATOM 1553 C C . TYR A 1 205 ? -9.197 5.488 -6.585 1.00 87.25 205 TYR A C 1
ATOM 1555 O O . TYR A 1 205 ? -8.756 5.004 -5.535 1.00 87.25 205 TYR A O 1
ATOM 1563 N N . TRP A 1 206 ? -9.352 6.803 -6.767 1.00 83.50 206 TRP A N 1
ATOM 1564 C CA . TRP A 1 206 ? -9.128 7.809 -5.722 1.00 83.50 206 TRP A CA 1
ATOM 1565 C C . TRP A 1 206 ? -9.794 7.391 -4.403 1.00 83.50 206 TRP A C 1
ATOM 1567 O O . TRP A 1 206 ? -10.959 7.002 -4.399 1.00 83.50 206 TRP A O 1
ATOM 1577 N N . GLY A 1 207 ? -9.034 7.417 -3.302 1.00 84.81 207 GLY A N 1
ATOM 1578 C CA . GLY A 1 207 ? -9.464 6.945 -1.975 1.00 84.81 207 GLY A CA 1
ATOM 1579 C C . GLY A 1 207 ? -8.999 5.528 -1.594 1.00 84.81 207 GLY A C 1
ATOM 1580 O O . GLY A 1 207 ? -9.102 5.141 -0.433 1.00 84.81 207 GLY A O 1
ATOM 1581 N N . HIS A 1 208 ? -8.428 4.749 -2.524 1.00 91.62 208 HIS A N 1
ATOM 1582 C CA . HIS A 1 208 ? -7.866 3.427 -2.198 1.00 91.62 208 HIS A CA 1
ATOM 1583 C C . HIS A 1 208 ? -6.491 3.468 -1.521 1.00 91.62 208 HIS A C 1
ATOM 1585 O O . HIS A 1 208 ? -6.037 2.428 -1.044 1.00 91.62 208 HIS A O 1
ATOM 1591 N N . SER A 1 209 ? -5.809 4.613 -1.496 1.00 93.69 209 SER A N 1
ATOM 1592 C CA . SER A 1 209 ? -4.485 4.721 -0.884 1.00 93.69 209 SER A CA 1
ATOM 1593 C C . SER A 1 209 ? -4.503 4.286 0.585 1.00 93.69 209 SER A C 1
ATOM 1595 O O . SER A 1 209 ? -5.413 4.608 1.350 1.00 93.69 209 SER A O 1
ATOM 1597 N N . GLY A 1 210 ? -3.515 3.491 0.985 1.00 95.50 210 GLY A N 1
ATOM 1598 C CA . GLY A 1 210 ? -3.469 2.821 2.282 1.00 95.50 210 GLY A CA 1
ATOM 1599 C C . GLY A 1 210 ? -4.458 1.659 2.433 1.00 95.50 210 GLY A C 1
ATOM 1600 O O . GLY A 1 210 ? -4.621 1.138 3.539 1.00 95.50 210 GLY A O 1
ATOM 1601 N N . GLY A 1 211 ? -5.166 1.267 1.373 1.00 96.06 211 GLY A N 1
ATOM 1602 C CA . GLY A 1 211 ? -6.021 0.083 1.333 1.00 96.06 211 GLY A CA 1
ATOM 1603 C C . GLY A 1 211 ? -5.193 -1.208 1.296 1.00 96.06 211 GLY A C 1
ATOM 1604 O O . GLY A 1 211 ? -4.165 -1.252 0.617 1.00 96.06 211 GLY A O 1
ATOM 1605 N N . PRO A 1 212 ? -5.588 -2.266 2.025 1.00 98.12 212 PRO A N 1
ATOM 1606 C CA . PRO A 1 212 ? -4.849 -3.523 2.035 1.00 98.12 212 PRO A CA 1
ATOM 1607 C C . PRO A 1 212 ? -4.906 -4.263 0.697 1.00 98.12 212 PRO A C 1
ATOM 1609 O O . PRO A 1 212 ? -5.940 -4.314 0.027 1.00 98.12 212 PRO A O 1
ATOM 1612 N N . ILE A 1 213 ? -3.794 -4.926 0.382 1.00 98.56 213 ILE A N 1
ATOM 1613 C CA . ILE A 1 213 ? -3.706 -5.991 -0.612 1.00 98.56 213 ILE A CA 1
ATOM 1614 C C . ILE A 1 213 ? -3.585 -7.327 0.119 1.00 98.56 213 ILE A C 1
ATOM 1616 O O . ILE A 1 213 ? -2.592 -7.582 0.806 1.00 98.56 213 ILE A O 1
ATOM 1620 N N . PHE A 1 214 ? -4.577 -8.193 -0.042 1.00 98.62 214 PHE A N 1
ATOM 1621 C CA . PHE A 1 214 ? -4.585 -9.540 0.515 1.00 98.62 214 PHE A CA 1
ATOM 1622 C C . PHE A 1 214 ? -4.126 -10.575 -0.509 1.00 98.62 214 PHE A C 1
ATOM 1624 O O . PHE A 1 214 ? -4.456 -10.473 -1.690 1.00 98.62 214 PHE A O 1
ATOM 1631 N N . ASN A 1 215 ? -3.403 -11.591 -0.043 1.00 98.25 215 ASN A N 1
ATOM 1632 C CA . ASN A 1 215 ? -3.149 -12.810 -0.811 1.00 98.25 215 ASN A CA 1
ATOM 1633 C C . ASN A 1 215 ? -4.306 -13.822 -0.664 1.00 98.25 215 ASN A C 1
ATOM 1635 O O . ASN A 1 215 ? -5.249 -13.601 0.096 1.00 98.25 215 ASN A O 1
ATOM 1639 N N . GLU A 1 216 ? -4.216 -14.964 -1.350 1.00 97.19 216 GLU A N 1
ATOM 1640 C CA . GLU A 1 216 ? -5.231 -16.036 -1.311 1.00 97.19 216 GLU A CA 1
ATOM 1641 C C . GLU A 1 216 ? -5.44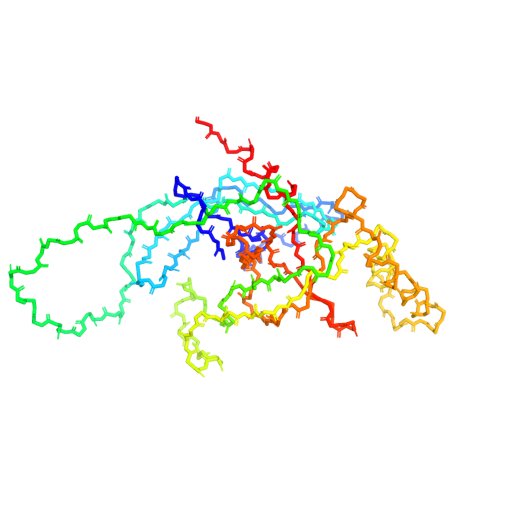6 -16.656 0.081 1.00 97.19 216 GLU A C 1
ATOM 1643 O O . GLU A 1 216 ? -6.492 -17.243 0.338 1.00 97.19 216 GLU A O 1
ATOM 1648 N N . ALA A 1 217 ? -4.496 -16.484 1.006 1.00 97.56 217 ALA A N 1
ATOM 1649 C CA . ALA A 1 217 ? -4.633 -16.911 2.398 1.00 97.56 217 ALA A CA 1
ATOM 1650 C C . ALA A 1 217 ? -5.314 -15.856 3.295 1.00 97.56 217 ALA A C 1
ATOM 1652 O O . ALA A 1 217 ? -5.347 -16.024 4.514 1.00 97.56 217 ALA A O 1
ATOM 1653 N N . GLY A 1 218 ? -5.798 -14.746 2.728 1.00 97.44 218 GLY A N 1
ATOM 1654 C CA . GLY A 1 218 ? -6.421 -13.656 3.482 1.00 97.44 218 GLY A CA 1
ATOM 1655 C C . GLY A 1 218 ? -5.432 -12.844 4.323 1.00 97.44 218 GLY A C 1
ATOM 1656 O O . GLY A 1 218 ? -5.833 -12.210 5.297 1.00 97.44 218 GLY A O 1
ATOM 1657 N N . ARG A 1 219 ? -4.137 -12.855 3.975 1.00 98.56 219 ARG A N 1
ATOM 1658 C CA . ARG A 1 219 ? -3.088 -12.113 4.696 1.00 98.56 219 ARG A CA 1
ATOM 1659 C C . ARG A 1 219 ? -2.671 -10.857 3.942 1.00 98.56 219 ARG A C 1
ATOM 1661 O O . ARG A 1 219 ? -2.527 -10.894 2.721 1.00 98.56 219 ARG A O 1
ATOM 1668 N N . VAL A 1 220 ? -2.432 -9.766 4.671 1.00 98.69 220 VAL A N 1
ATOM 1669 C CA . VAL A 1 220 ? -1.975 -8.486 4.104 1.00 98.69 220 VAL A CA 1
ATOM 1670 C C . VAL A 1 220 ? -0.550 -8.650 3.580 1.00 98.69 220 VAL A C 1
ATOM 1672 O O . VAL A 1 220 ? 0.366 -8.921 4.350 1.00 98.69 220 VAL A O 1
ATOM 1675 N N . CYS A 1 221 ? -0.360 -8.488 2.275 1.00 98.38 221 CYS A N 1
ATOM 1676 C CA . CYS A 1 221 ? 0.930 -8.641 1.591 1.00 98.38 221 CYS A CA 1
ATOM 1677 C C . CYS A 1 221 ? 1.400 -7.364 0.873 1.00 98.38 221 CYS A C 1
ATOM 1679 O O . CYS A 1 221 ? 2.501 -7.335 0.323 1.00 98.38 221 CYS A O 1
ATOM 1681 N N . GLY A 1 222 ? 0.581 -6.313 0.901 1.00 98.31 222 GLY A N 1
ATOM 1682 C CA . GLY A 1 222 ? 0.899 -4.993 0.375 1.00 98.31 222 GLY A CA 1
ATOM 1683 C C . GLY A 1 222 ? -0.118 -3.944 0.827 1.00 98.31 222 GLY A C 1
ATOM 1684 O O . GLY A 1 222 ? -1.179 -4.286 1.359 1.00 98.31 222 GLY A O 1
ATOM 1685 N N . LEU A 1 223 ? 0.199 -2.671 0.597 1.00 98.31 223 LEU A N 1
ATOM 1686 C CA . LEU A 1 223 ? -0.729 -1.545 0.754 1.00 98.31 223 LEU A CA 1
ATOM 1687 C C . LEU A 1 223 ? -0.804 -0.786 -0.562 1.00 98.31 223 LEU A C 1
ATOM 1689 O O . LEU A 1 223 ? 0.226 -0.329 -1.052 1.00 98.31 223 LEU A O 1
ATOM 1693 N N . HIS A 1 224 ? -2.002 -0.632 -1.120 1.00 97.50 224 HIS A N 1
ATOM 1694 C CA . HIS A 1 224 ? -2.184 0.168 -2.323 1.00 97.50 224 HIS A CA 1
ATOM 1695 C C . HIS A 1 224 ? -1.763 1.612 -2.061 1.00 97.50 224 HIS A C 1
ATOM 1697 O O . HIS A 1 224 ? -2.207 2.200 -1.079 1.00 97.50 224 HIS A O 1
ATOM 1703 N N . SER A 1 225 ? -0.930 2.178 -2.933 1.00 94.62 225 SER A N 1
ATOM 1704 C CA . SER A 1 225 ? -0.395 3.535 -2.769 1.00 94.62 225 SER A CA 1
ATOM 1705 C C . SER A 1 225 ? -0.745 4.425 -3.958 1.00 94.62 225 SER A C 1
ATOM 1707 O O . SER A 1 225 ? -1.244 5.530 -3.764 1.00 94.62 225 SER A O 1
ATOM 1709 N N . SER A 1 226 ? -0.545 3.942 -5.186 1.00 92.19 226 SER A N 1
ATOM 1710 C CA . SER A 1 226 ? -0.736 4.754 -6.390 1.00 92.19 226 SER A CA 1
ATOM 1711 C C . SER A 1 226 ? -1.025 3.906 -7.631 1.00 92.19 226 SER A C 1
ATOM 1713 O O . SER A 1 226 ? -1.075 2.672 -7.587 1.00 92.19 226 SER A O 1
ATOM 1715 N N . TRP A 1 227 ? -1.234 4.563 -8.769 1.00 89.44 227 TRP A N 1
ATOM 1716 C CA . TRP A 1 227 ? -1.312 3.919 -10.075 1.00 89.44 227 TRP A CA 1
ATOM 1717 C C . TRP A 1 227 ? -0.506 4.697 -11.106 1.00 89.44 227 TRP A C 1
ATOM 1719 O O . TRP A 1 227 ? -0.325 5.904 -10.991 1.00 89.44 227 TRP A O 1
ATOM 1729 N N . ASP A 1 228 ? -0.045 3.986 -12.125 1.00 84.25 228 ASP A N 1
ATOM 1730 C CA . ASP A 1 228 ? 0.511 4.576 -13.335 1.00 84.25 228 ASP A CA 1
ATOM 1731 C C . ASP A 1 228 ? -0.635 4.787 -14.336 1.00 84.25 228 ASP A C 1
ATOM 1733 O O . ASP A 1 228 ? -1.298 3.835 -14.757 1.00 84.25 228 ASP A O 1
ATOM 1737 N N . ASP A 1 229 ? -0.907 6.044 -14.678 1.00 78.81 229 ASP A N 1
ATOM 1738 C CA . ASP A 1 229 ? -1.985 6.453 -15.582 1.00 78.81 229 ASP A CA 1
ATOM 1739 C C . ASP A 1 229 ? -1.733 6.050 -17.043 1.00 78.81 229 ASP A C 1
ATOM 1741 O O . ASP A 1 229 ? -2.675 5.970 -17.832 1.00 78.81 229 ASP A O 1
ATOM 1745 N N . ARG A 1 230 ? -0.484 5.735 -17.405 1.00 77.12 230 ARG A N 1
ATOM 1746 C CA . ARG A 1 230 ? -0.097 5.347 -18.767 1.00 77.12 230 ARG A CA 1
ATOM 1747 C C . ARG A 1 230 ? -0.185 3.848 -18.983 1.00 77.12 230 ARG A C 1
ATOM 1749 O O . ARG A 1 230 ? -0.692 3.416 -20.015 1.00 77.12 230 ARG A O 1
ATOM 1756 N N . SER A 1 231 ? 0.322 3.058 -18.038 1.00 77.81 231 SER A N 1
ATOM 1757 C CA . SER A 1 231 ? 0.289 1.591 -18.134 1.00 77.81 231 SER A CA 1
ATOM 1758 C C . SER A 1 231 ? -0.985 0.983 -17.543 1.00 77.81 231 SER A C 1
ATOM 1760 O O . SER A 1 231 ? -1.316 -0.166 -17.829 1.00 77.81 231 SER A O 1
ATOM 1762 N N . GLY A 1 232 ? -1.702 1.732 -16.700 1.00 82.56 232 GLY A N 1
ATOM 1763 C CA . GLY A 1 232 ? -2.822 1.217 -15.918 1.00 82.56 232 GLY A CA 1
ATOM 1764 C C . GLY A 1 232 ? -2.390 0.294 -14.773 1.00 82.56 232 GLY A C 1
ATOM 1765 O O . GLY A 1 232 ? -3.252 -0.230 -14.063 1.00 82.56 232 GLY A O 1
ATOM 1766 N N . LEU A 1 233 ? -1.087 0.096 -14.551 1.00 87.94 233 LEU A N 1
ATOM 1767 C CA . LEU A 1 233 ? -0.587 -0.739 -13.463 1.00 87.94 233 LEU A CA 1
ATOM 1768 C C . LEU A 1 233 ? -0.820 -0.068 -12.111 1.00 87.94 233 LEU A C 1
ATOM 1770 O O . LEU A 1 233 ? -0.634 1.139 -11.946 1.00 87.94 233 LEU A O 1
ATOM 1774 N N . ARG A 1 234 ? -1.223 -0.869 -11.124 1.00 95.19 234 ARG A N 1
ATOM 1775 C CA . ARG A 1 234 ? -1.376 -0.412 -9.744 1.00 95.19 234 ARG A CA 1
ATOM 1776 C C . ARG A 1 234 ? -0.132 -0.730 -8.941 1.00 95.19 234 ARG A C 1
ATOM 1778 O O . ARG A 1 234 ? 0.480 -1.782 -9.118 1.00 95.19 234 ARG A O 1
ATOM 1785 N N . ILE A 1 235 ? 0.219 0.195 -8.062 1.00 95.94 235 ILE A N 1
ATOM 1786 C CA . ILE A 1 235 ? 1.453 0.188 -7.294 1.00 95.94 235 ILE A CA 1
ATOM 1787 C C . ILE A 1 235 ? 1.082 0.100 -5.820 1.00 95.94 235 ILE A C 1
ATOM 1789 O O . ILE A 1 235 ? 0.235 0.840 -5.313 1.00 95.94 235 ILE A O 1
ATOM 1793 N N . SER A 1 236 ? 1.729 -0.828 -5.135 1.00 97.62 236 SER A N 1
ATOM 1794 C CA . SER A 1 236 ? 1.577 -1.053 -3.710 1.00 97.62 236 SER A CA 1
ATOM 1795 C C . SER A 1 236 ? 2.924 -1.023 -3.005 1.00 97.62 236 SER A C 1
ATOM 1797 O O . SER A 1 236 ? 3.933 -1.491 -3.537 1.00 97.62 236 SER A O 1
ATOM 1799 N N . GLN A 1 237 ? 2.920 -0.544 -1.766 1.00 98.00 237 GLN A N 1
ATOM 1800 C CA . GLN A 1 237 ? 4.018 -0.764 -0.836 1.00 98.00 237 GLN A CA 1
ATOM 1801 C C . GLN A 1 237 ? 4.157 -2.269 -0.608 1.00 98.00 237 GLN A C 1
ATOM 1803 O O . GLN A 1 237 ? 3.156 -2.958 -0.376 1.00 98.00 237 GLN A O 1
ATOM 1808 N N . LYS A 1 238 ? 5.378 -2.789 -0.748 1.00 97.19 238 LYS A N 1
ATOM 1809 C CA . LYS A 1 238 ? 5.652 -4.224 -0.624 1.00 97.19 238 LYS A CA 1
ATOM 1810 C C . LYS A 1 238 ? 5.791 -4.647 0.841 1.00 97.19 238 LYS A C 1
ATOM 1812 O O . LYS A 1 238 ? 5.885 -3.823 1.747 1.00 97.19 238 LYS A O 1
ATOM 1817 N N . LEU A 1 239 ? 5.742 -5.961 1.059 1.00 98.19 239 LEU A N 1
ATOM 1818 C CA . LEU A 1 239 ? 5.660 -6.562 2.388 1.00 98.19 239 LEU A CA 1
ATOM 1819 C C . LEU A 1 239 ? 6.801 -6.156 3.331 1.00 98.19 239 LEU A C 1
ATOM 1821 O O . LEU A 1 239 ? 6.539 -5.932 4.507 1.00 98.19 239 LEU A O 1
ATOM 1825 N N . ASP A 1 240 ? 8.033 -6.046 2.838 1.00 97.06 240 ASP A N 1
ATOM 1826 C CA . ASP A 1 240 ? 9.177 -5.654 3.670 1.00 97.06 240 ASP A CA 1
ATOM 1827 C C . ASP A 1 240 ? 9.010 -4.235 4.231 1.00 97.06 240 ASP A C 1
ATOM 1829 O O . ASP A 1 240 ? 9.185 -4.036 5.420 1.00 97.06 240 ASP A O 1
ATOM 1833 N N . CYS A 1 241 ? 8.529 -3.280 3.434 1.00 97.06 241 CYS A N 1
ATOM 1834 C CA . CYS A 1 241 ? 8.254 -1.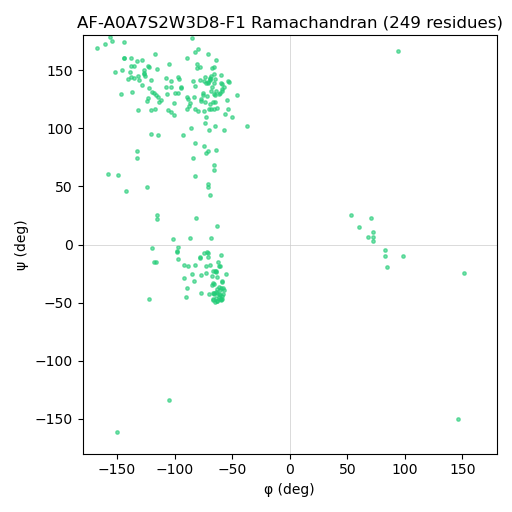913 3.880 1.00 97.06 241 CYS A CA 1
ATOM 1835 C C . CYS A 1 241 ? 7.191 -1.892 4.990 1.00 97.06 241 CYS A C 1
ATOM 1837 O O . CYS A 1 241 ? 7.276 -1.113 5.937 1.00 97.06 241 CYS A O 1
ATOM 1839 N N . ILE A 1 242 ? 6.191 -2.776 4.897 1.00 98.31 242 ILE A N 1
ATOM 1840 C CA . ILE A 1 242 ? 5.173 -2.945 5.942 1.00 98.31 242 ILE A CA 1
ATOM 1841 C C . ILE A 1 242 ? 5.800 -3.503 7.222 1.00 98.31 242 ILE A C 1
ATOM 1843 O O . ILE A 1 242 ? 5.528 -2.998 8.309 1.00 98.31 242 ILE A O 1
ATOM 1847 N N . GLN A 1 243 ? 6.617 -4.548 7.101 1.00 97.81 243 GLN A N 1
ATOM 1848 C CA . GLN A 1 243 ? 7.270 -5.201 8.236 1.00 97.81 243 GLN A CA 1
ATOM 1849 C C . GLN A 1 243 ? 8.278 -4.269 8.921 1.00 97.81 243 GLN A C 1
ATOM 1851 O O . GLN A 1 243 ? 8.253 -4.165 10.145 1.00 97.81 243 GLN A O 1
ATOM 1856 N N . ASP A 1 244 ? 9.078 -3.535 8.147 1.00 97.19 244 ASP A N 1
ATOM 1857 C CA . ASP A 1 244 ? 10.028 -2.528 8.625 1.00 97.19 244 ASP A CA 1
ATOM 1858 C C . ASP A 1 244 ? 9.307 -1.432 9.423 1.00 97.19 244 ASP A C 1
ATOM 1860 O O . ASP A 1 244 ? 9.740 -1.071 10.516 1.00 97.19 244 ASP A O 1
ATOM 1864 N N . CYS A 1 245 ? 8.164 -0.944 8.926 1.00 97.31 245 CYS A N 1
ATOM 1865 C CA . CYS A 1 245 ? 7.363 0.060 9.628 1.00 97.31 245 CYS A CA 1
ATOM 1866 C C . CYS A 1 245 ? 6.769 -0.485 10.939 1.00 97.31 245 CYS A C 1
ATOM 1868 O O . CYS A 1 245 ? 6.779 0.191 11.966 1.00 97.31 245 CYS A O 1
ATOM 1870 N N . LEU A 1 246 ? 6.277 -1.729 10.935 1.00 97.38 246 LEU A N 1
ATOM 1871 C CA . LEU A 1 246 ? 5.754 -2.379 12.142 1.00 97.38 246 LEU A CA 1
ATOM 1872 C C . LEU A 1 246 ? 6.847 -2.646 13.184 1.00 97.38 246 LEU A C 1
ATOM 1874 O O . LEU A 1 246 ? 6.568 -2.574 14.379 1.00 97.38 246 LEU A O 1
ATOM 1878 N N . TYR A 1 247 ? 8.077 -2.932 12.752 1.00 96.50 247 TYR A N 1
ATOM 1879 C CA . TYR A 1 247 ? 9.216 -3.173 13.641 1.00 96.50 247 TYR A CA 1
ATOM 1880 C C . TYR A 1 247 ? 9.634 -1.922 14.431 1.00 96.50 247 TYR A C 1
ATOM 1882 O O . TYR A 1 247 ? 10.227 -2.034 15.500 1.00 96.50 247 TYR A O 1
ATOM 1890 N N . GLN A 1 248 ? 9.293 -0.728 13.943 1.00 94.25 248 GLN A N 1
ATOM 1891 C CA . GLN A 1 248 ? 9.583 0.540 14.620 1.00 94.25 248 GLN A CA 1
ATOM 1892 C C . GLN A 1 248 ? 8.634 0.849 15.784 1.00 94.25 248 GLN A C 1
ATOM 1894 O O . GLN A 1 248 ? 8.881 1.795 16.531 1.00 94.25 248 GLN A O 1
ATOM 1899 N N . ILE A 1 249 ? 7.541 0.095 15.940 1.00 92.75 249 ILE A N 1
ATOM 1900 C CA . ILE A 1 249 ? 6.570 0.341 17.006 1.00 92.75 249 ILE A CA 1
ATOM 1901 C C . ILE A 1 249 ? 7.232 0.050 18.362 1.00 92.75 249 ILE A C 1
ATOM 1903 O O . ILE A 1 249 ? 7.671 -1.081 18.583 1.00 92.75 249 ILE A O 1
ATOM 1907 N N . PRO A 1 250 ? 7.268 1.022 19.293 1.00 79.19 250 PRO A N 1
ATOM 1908 C CA . PRO A 1 250 ? 7.758 0.778 20.644 1.00 79.19 250 PRO A CA 1
ATOM 1909 C C . PRO A 1 250 ? 6.933 -0.320 21.326 1.00 79.19 250 PRO A C 1
ATOM 1911 O O . PRO A 1 250 ? 5.700 -0.283 21.280 1.00 79.19 250 PRO A O 1
ATOM 1914 N N . THR A 1 251 ? 7.617 -1.291 21.934 1.00 73.06 251 THR A N 1
ATOM 1915 C CA . THR A 1 251 ? 7.006 -2.358 22.747 1.00 73.06 251 THR A CA 1
ATOM 1916 C C . THR A 1 251 ? 6.428 -1.828 24.046 1.00 73.06 251 THR A C 1
ATOM 1918 O O . THR A 1 251 ? 7.151 -1.042 24.702 1.00 73.06 251 THR A O 1
#

InterPro domains:
  IPR009003 Peptidase S1, PA clan [SSF50494] (1-240)

Solvent-accessible surface area (backbone atoms only — not comparable to full-atom values): 14530 Å² total; per-residue (Å²): 81,41,41,56,46,96,49,32,27,40,28,23,35,77,69,74,58,66,99,73,62,95,78,64,84,72,81,67,99,58,87,74,70,80,89,52,72,68,42,72,47,82,47,73,47,97,87,68,54,30,26,41,22,33,25,67,26,69,30,68,47,79,85,60,58,33,46,27,25,32,29,36,59,59,57,78,50,80,78,89,82,69,74,76,71,84,69,84,77,67,89,84,72,90,78,76,87,70,84,71,76,83,59,44,50,71,47,94,62,70,79,54,58,72,39,58,30,37,33,41,27,44,54,41,84,76,53,90,85,50,92,66,87,71,82,68,84,42,82,74,91,54,79,44,76,25,70,26,29,27,50,21,11,40,42,67,67,41,52,49,54,51,51,62,47,67,76,59,85,55,86,78,50,75,68,54,52,48,55,45,50,58,44,56,70,50,19,54,78,32,48,78,89,75,22,55,29,33,28,28,59,35,66,82,55,73,48,22,51,8,8,38,24,23,39,88,86,64,22,39,30,29,30,30,58,53,66,42,89,86,80,66,43,27,36,18,38,28,40,64,54,53,51,57,26,60,68,59,47,85,128

Foldseek 3Di:
DFAADPQKAKFFQCVLDDPPPPPPPPPDVDFDDDDSFQRWDWDADPVRWIFIWGWQFAFDGSLRLFTMTIIGTDDTDDDPDDPPPDPPDPVPPPPDPCPDDDHFHADPDAFAFFFKKKWKWFQFPDDPVDPDDDDTPDPPRDIDIWMKTFQAAAAPQLSVLVVVCVVPPDDDDPVSVVSNVVNVVCRSVHHPVRGSWTKIQTDDHHGQGGIFMAGPVRHGAWGFHAADPPVRITTTNGRVSVVVRVVSRDD

Radius of gyration: 19.95 Å; Cα contacts (8 Å, |Δi|>4): 488; chains: 1; bounding box: 53×46×56 Å

Organism: NCBI:txid49252

Mean predicted aligned error: 8.53 Å

Sequence (251 aa):
GVHVGNGNILTCAHVVDSRQDDADEEKDEGEFVAKRLGRQKVVMFPSGRTFLTTCIAVEENASGTRDVAVMKMGEEIVLSGKKRKHEEDDPANCNSTNNHVANATVAISPATSGTHLFCIGNPSNINLESINHDNIEFNPPAWHTSVGRCVGYRSKRTQSLIHDQDGRGRAPTRGEKKALNDAQSEEMNIGPEAGLSLLHSCWTYWGHSGGPIFNEAGRVCGLHSSWDDRSGLRISQKLDCIQDCLYQIPT